Protein AF-0000000081273542 (afdb_homodimer)

pLDDT: mean 88.55, std 13.56, range [50.53, 98.88]

Nearest PDB structures (foldseek):
  2rcd-assembly2_C  TM=7.087E-01  e=3.280E-06  Pectobacterium atrosepticum SCRI1043
  3fka-assembly1_D  TM=6.733E-01  e=1.350E-06  Ruegeria pomeroyi DSS-3
  6d63-assembly3_E  TM=7.459E-01  e=5.266E-06  Pseudomonas sp. ADP
  6bjt-assembly1_A  TM=7.134E-01  e=1.357E-05  Pseudomonas sp. EGD-AKN5
  4q53-assembly1_A  TM=6.029E-01  e=7.113E-05  Bacteroides uniformis ATCC 8492

Foldseek 3Di:
DDDDFDADPVCVVVLVVVVVVVCLVPQLQVDCQLVNLVLAADPQEWEQEQVRDIGGSVRVSVVSVVCHHDRDPWDKDKASWHWDDPDVQKIKIWIWIDTPPWIKIKIWIWGQDPSGIHTYYIYIHTDDD/DDDDFDADPVCVVVLVVVVVVVCVVPQLAVDCQLVNLVLAADPQEWEQEQVRDIGGSVRVSVVSVVCHHDRDPWDKDKASWHWDDPDVQKIKIWIWIDTPPWIKIKIWIWGQDPSGIHTYYIYIHTDDD

Sequence (258 aa):
MEPHLDTDPALLDVLEELRRLEPIFHRPEHGTRREDFERMTEDDFWEVGASGQRYSRSYVLGVLDARHGHIGDAFWQTSDLRCQAIAPDNYLLTYTLVQSTRTTRRATIWRRTTEGWKIVYHQGTVVAVMEPHLDTDPALLDVLEELRRLEPIFHRPEHGTRREDFERMTEDDFWEVGASGQRYSRSYVLGVLDARHGHIGDAFWQTSDLRCQAIAPDNYLLTYTLVQSTRTTRRATIWRRTTEGWKIVYHQGTVVAV

Organism: Ralstonia solanacearum (NCBI:txid305)

Secondary structure (DSSP, 8-state):
-----PPPGGGHHHHHHHHHHGGGGT-GGGT--HHHHHHHB-TT-EEE-TTS-EEEHHHHHHHHHHHTT------EEEEEEEEEEEETTEEEEEEEEEETTEEEEEEEEEEEETTEEEEEEEEEEE---/-----PPPGGGHHHHHHHHHHGGGGT-GGGT--HHHHHHHB-TT-EEE-TTS-EEEHHHHHHHHHHHTT------EEEEEEEEEEEETTEEEEEEEEEETTEEEEEEEEEEEETTEEEEEEEEEEE---

Radius of g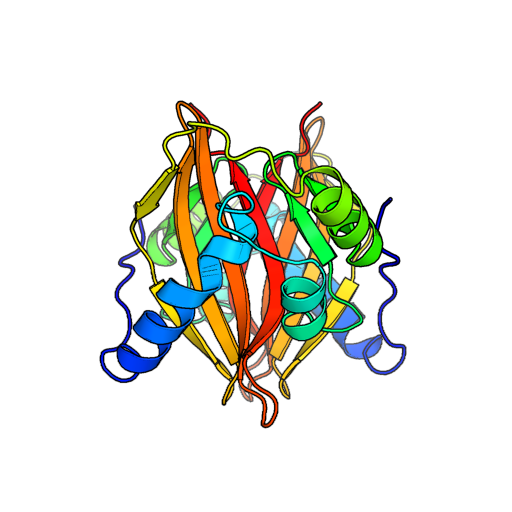yration: 17.96 Å; Cα contacts (8 Å, |Δi|>4): 526; chains: 2; bounding box: 40×47×40 Å

Solvent-accessible surface area (backbone atoms only — not comparable to full-atom values): 13705 Å² total; per-residue (Å²): 95,68,58,86,71,72,50,53,75,91,41,48,67,57,38,55,55,46,62,70,57,53,43,61,79,74,37,50,50,78,54,48,41,47,67,53,51,59,65,30,35,43,92,85,22,39,32,31,41,48,52,31,48,56,35,13,48,69,40,54,45,54,47,39,58,67,48,68,78,57,59,68,86,68,57,70,48,77,44,74,66,27,44,42,80,76,45,97,56,27,33,40,39,34,30,37,39,35,46,76,92,42,45,30,38,36,40,34,36,38,32,62,49,97,92,41,60,27,32,55,39,39,39,25,10,39,43,66,129,96,68,57,84,69,75,50,54,77,91,42,48,68,57,38,54,55,47,62,70,56,54,42,58,79,77,39,45,51,76,58,44,41,47,66,53,50,57,65,29,35,43,93,85,22,39,33,32,42,47,52,32,48,56,36,13,48,68,41,53,47,53,48,39,60,67,46,67,74,56,63,67,87,68,57,70,48,76,45,75,64,27,44,42,79,76,46,94,56,26,32,40,39,34,28,37,39,35,46,76,91,42,43,29,38,38,40,34,35,40,33,62,50,96,91,41,60,28,32,56,37,39,40,27,11,39,43,66,128

InterPro domains:
  IPR027843 Domain of unknown function DUF4440 [PF14534] (33-119)
  IPR032710 NTF2-like domain superfamily [SSF54427] (13-126)

Structure (mmCIF, N/CA/C/O backbone):
data_AF-0000000081273542-model_v1
#
loop_
_entity.id
_entity.type
_entity.pdbx_description
1 polymer 'DUF4440 domain-containing protein'
#
loop_
_atom_site.group_PDB
_atom_site.id
_atom_site.type_symbol
_atom_site.label_atom_id
_atom_site.label_alt_id
_atom_site.label_comp_id
_atom_site.label_asym_id
_atom_site.label_entity_id
_atom_site.label_seq_id
_atom_site.pdbx_PDB_ins_code
_atom_site.Cartn_x
_atom_site.Cartn_y
_atom_site.Cartn_z
_atom_site.occupancy
_atom_site.B_iso_or_equiv
_atom_site.auth_seq_id
_atom_site.auth_comp_id
_atom_site.auth_asym_id
_atom_site.auth_atom_id
_atom_site.pdbx_PDB_model_num
ATOM 1 N N . MET A 1 1 ? 11.328 3.436 16.281 1 75.38 1 MET A N 1
ATOM 2 C CA . MET A 1 1 ? 10.898 2.146 16.812 1 75.38 1 MET A CA 1
ATOM 3 C C . MET A 1 1 ? 10 1.42 15.812 1 75.38 1 MET A C 1
ATOM 5 O O . MET A 1 1 ? 9.164 2.043 15.156 1 75.38 1 MET A O 1
ATOM 9 N N . GLU A 1 2 ? 10.125 0.129 15.617 1 87.31 2 GLU A N 1
ATOM 10 C CA . GLU A 1 2 ? 9.406 -0.739 14.695 1 87.31 2 GLU A CA 1
ATOM 11 C C . GLU A 1 2 ? 8.023 -1.094 15.227 1 87.31 2 GLU A C 1
ATOM 13 O O . GLU A 1 2 ? 7.828 -1.198 16.438 1 87.31 2 GLU A O 1
ATOM 18 N N . PRO A 1 3 ? 7.027 -1.169 14.406 1 90.25 3 PRO A N 1
ATOM 19 C CA . PRO A 1 3 ? 5.684 -1.585 14.82 1 90.25 3 PRO A CA 1
ATOM 20 C C . PRO A 1 3 ? 5.629 -3.051 15.242 1 90.25 3 PRO A C 1
ATOM 22 O O . PRO A 1 3 ? 6.453 -3.855 14.805 1 90.25 3 PRO A O 1
ATOM 25 N N . HIS A 1 4 ? 4.754 -3.314 16.172 1 84.25 4 HIS A N 1
ATOM 26 C CA . HIS A 1 4 ? 4.406 -4.707 16.438 1 84.25 4 HIS A CA 1
ATOM 27 C C . HIS A 1 4 ? 3.426 -5.238 15.398 1 84.25 4 HIS A C 1
ATOM 29 O O . HIS A 1 4 ? 2.283 -4.781 15.32 1 84.25 4 HIS A O 1
ATOM 35 N N . LEU A 1 5 ? 3.875 -6.18 14.656 1 87.5 5 LEU A N 1
ATOM 36 C CA . LEU A 1 5 ? 3.098 -6.574 13.484 1 87.5 5 LEU A CA 1
ATOM 37 C C . LEU A 1 5 ? 2.52 -7.977 13.664 1 87.5 5 LEU A C 1
ATOM 39 O O . LEU A 1 5 ? 2.844 -8.891 12.906 1 87.5 5 LEU A O 1
ATOM 43 N N . ASP A 1 6 ? 1.632 -8.023 14.625 1 92.62 6 ASP A N 1
ATOM 44 C CA . ASP A 1 6 ? 0.928 -9.289 14.82 1 92.62 6 ASP A CA 1
ATOM 45 C C . ASP A 1 6 ? -0.405 -9.297 14.078 1 92.62 6 ASP A C 1
ATOM 47 O O . ASP A 1 6 ? -1.111 -8.281 14.047 1 92.62 6 ASP A O 1
ATOM 51 N N . THR A 1 7 ? -0.653 -10.461 13.508 1 97.31 7 THR A N 1
ATOM 52 C CA . THR A 1 7 ? -1.959 -10.648 12.891 1 97.31 7 THR A CA 1
ATOM 53 C C . THR A 1 7 ? -3.014 -10.984 13.938 1 97.31 7 THR A C 1
ATOM 55 O O . THR A 1 7 ? -2.779 -11.812 14.82 1 97.31 7 THR A O 1
ATOM 58 N N . ASP A 1 8 ? -4.156 -10.305 13.883 1 96.88 8 ASP A N 1
ATOM 59 C CA . ASP A 1 8 ? -5.297 -10.688 14.711 1 96.88 8 ASP A CA 1
ATOM 60 C C . ASP A 1 8 ? -5.566 -12.188 14.609 1 96.88 8 ASP A C 1
ATOM 62 O O . ASP A 1 8 ? -5.66 -12.734 13.508 1 96.88 8 ASP A O 1
ATOM 66 N N . PRO A 1 9 ? -5.68 -12.844 15.688 1 97.5 9 PRO A N 1
ATOM 67 C CA . PRO A 1 9 ? -5.93 -14.289 15.656 1 97.5 9 PRO A CA 1
ATOM 68 C C . PRO A 1 9 ? -7.125 -14.664 14.781 1 97.5 9 PRO A C 1
ATOM 70 O O . PRO A 1 9 ? -7.133 -15.727 14.156 1 97.5 9 PRO A O 1
ATOM 73 N N . ALA A 1 10 ? -8.102 -13.812 14.711 1 97.88 10 ALA A N 1
ATOM 74 C CA . ALA A 1 10 ? -9.305 -14.086 13.945 1 97.88 10 ALA A CA 1
ATOM 75 C C . ALA A 1 10 ? -9.008 -14.133 12.445 1 97.88 10 ALA A C 1
ATOM 77 O O . ALA A 1 10 ? -9.82 -14.602 11.656 1 97.88 10 ALA A O 1
ATOM 78 N N . LEU A 1 11 ? -7.809 -13.625 12.062 1 98.38 11 LEU A N 1
ATOM 79 C CA . LEU A 1 11 ? -7.477 -13.523 10.641 1 98.38 11 LEU A CA 1
ATOM 80 C C . LEU A 1 11 ? -6.398 -14.531 10.266 1 98.38 11 LEU A C 1
ATOM 82 O O . LEU A 1 11 ? -5.871 -14.492 9.148 1 98.38 11 LEU A O 1
ATOM 86 N N . LEU A 1 12 ? -6.031 -15.469 11.164 1 98.06 12 LEU A N 1
ATOM 87 C CA . LEU A 1 12 ? -4.922 -16.375 10.906 1 98.06 12 LEU A CA 1
ATOM 88 C C . LEU A 1 12 ? -5.238 -17.297 9.734 1 98.06 12 LEU A C 1
ATOM 90 O O . LEU A 1 12 ? -4.344 -17.656 8.961 1 98.06 12 LEU A O 1
ATOM 94 N N . ASP A 1 13 ? -6.531 -17.656 9.578 1 98.06 13 ASP A N 1
ATOM 95 C CA . ASP A 1 13 ? -6.914 -18.469 8.43 1 98.06 13 ASP A CA 1
ATOM 96 C C . ASP A 1 13 ? -6.75 -17.703 7.121 1 98.06 13 ASP A C 1
ATOM 98 O O . ASP A 1 13 ? -6.285 -18.25 6.121 1 98.06 13 ASP A O 1
ATOM 102 N N . VAL A 1 14 ? -7.164 -16.422 7.117 1 98.44 14 VAL A N 1
ATOM 103 C CA . VAL A 1 14 ? -7 -15.57 5.949 1 98.44 14 VAL A CA 1
ATOM 104 C C . VAL A 1 14 ? -5.516 -15.398 5.633 1 98.44 14 VAL A C 1
ATOM 106 O O . VAL A 1 14 ? -5.105 -15.5 4.473 1 98.44 14 VAL A O 1
ATOM 109 N N . LEU A 1 15 ? -4.727 -15.188 6.652 1 98.31 15 LEU A N 1
ATOM 110 C CA . LEU A 1 15 ? -3.285 -15.047 6.48 1 98.31 15 LEU A CA 1
ATOM 111 C C . LEU A 1 15 ? -2.691 -16.266 5.797 1 98.31 15 LEU A C 1
ATOM 113 O O . LEU A 1 15 ? -1.87 -16.141 4.887 1 98.31 15 LEU A O 1
ATOM 117 N N . GLU A 1 16 ? -3.055 -17.406 6.246 1 97 16 GLU A N 1
ATOM 118 C CA . GLU A 1 16 ? -2.533 -18.641 5.668 1 97 16 GLU A CA 1
ATOM 119 C C . GLU A 1 16 ? -2.932 -18.781 4.199 1 97 16 GLU A C 1
ATOM 121 O O . GLU A 1 16 ? -2.125 -19.203 3.369 1 97 16 GLU A O 1
ATOM 126 N N . GLU A 1 17 ? -4.172 -18.422 3.871 1 96.56 17 GLU A N 1
ATOM 127 C CA . GLU A 1 17 ? -4.609 -18.438 2.479 1 96.56 17 GLU A CA 1
ATOM 128 C C . GLU A 1 17 ? -3.783 -17.484 1.628 1 96.56 17 GLU A C 1
ATOM 130 O O . GLU A 1 17 ? -3.297 -17.859 0.558 1 96.56 17 GLU A O 1
ATOM 135 N N . LEU A 1 18 ? -3.576 -16.312 2.133 1 96.81 18 LEU A N 1
ATOM 136 C CA . LEU A 1 18 ? -2.879 -15.289 1.363 1 96.81 18 LEU A CA 1
ATOM 137 C C . LEU A 1 18 ? -1.394 -15.609 1.251 1 96.81 18 LEU A C 1
ATOM 139 O O . LEU A 1 18 ? -0.764 -15.305 0.235 1 96.81 18 LEU A O 1
ATOM 143 N N . ARG A 1 19 ? -0.846 -16.188 2.305 1 94.5 19 ARG A N 1
ATOM 144 C CA . ARG A 1 19 ? 0.543 -16.625 2.2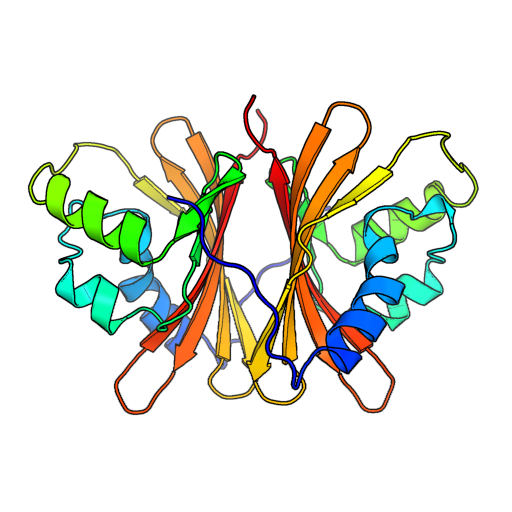58 1 94.5 19 ARG A CA 1
ATOM 145 C C . ARG A 1 19 ? 0.774 -17.578 1.088 1 94.5 19 ARG A C 1
ATOM 147 O O . ARG A 1 19 ? 1.822 -17.531 0.44 1 94.5 19 ARG A O 1
ATOM 154 N N . ARG A 1 20 ? -0.167 -18.391 0.793 1 90.81 20 ARG A N 1
ATOM 155 C CA . ARG A 1 20 ? -0.06 -19.375 -0.282 1 90.81 20 ARG A CA 1
ATOM 156 C C . ARG A 1 20 ? -0.229 -18.719 -1.646 1 90.81 20 ARG A C 1
ATOM 158 O O . ARG A 1 20 ? 0.349 -19.172 -2.637 1 90.81 20 ARG A O 1
ATOM 165 N N . LEU A 1 21 ? -0.929 -17.641 -1.742 1 91 21 LEU A N 1
ATOM 166 C CA . LEU A 1 21 ? -1.245 -16.984 -3.008 1 91 21 LEU A CA 1
ATOM 167 C C . LEU A 1 21 ? -0.204 -15.93 -3.35 1 91 21 LEU A C 1
ATOM 169 O O . LEU A 1 21 ? 0.042 -15.648 -4.523 1 91 21 LEU A O 1
ATOM 173 N N . GLU A 1 22 ? 0.517 -15.367 -2.418 1 90.25 22 GLU A N 1
ATOM 174 C CA . GLU A 1 22 ? 1.363 -14.188 -2.525 1 90.25 22 GLU A CA 1
ATOM 175 C C . GLU A 1 22 ? 2.59 -14.461 -3.391 1 90.25 22 GLU A C 1
ATOM 177 O O . GLU A 1 22 ? 3.135 -13.547 -4.012 1 90.25 22 GLU A O 1
ATOM 182 N N . PRO A 1 23 ? 3.039 -15.695 -3.551 1 83.88 23 PRO A N 1
ATOM 183 C CA . PRO A 1 23 ? 4.211 -15.969 -4.387 1 83.88 23 PRO A CA 1
ATOM 184 C C . PRO A 1 23 ? 4.004 -15.555 -5.844 1 83.88 23 PRO A C 1
ATOM 186 O O . PRO A 1 23 ? 4.969 -15.492 -6.613 1 83.88 23 PRO A O 1
ATOM 189 N N . ILE A 1 24 ? 2.805 -15.203 -6.199 1 79.44 24 ILE A N 1
ATOM 190 C CA . ILE A 1 24 ? 2.521 -14.711 -7.543 1 79.44 24 ILE A CA 1
ATOM 191 C C . ILE A 1 24 ? 3.41 -13.508 -7.852 1 79.44 24 ILE A C 1
ATOM 193 O O . ILE A 1 24 ? 3.744 -13.258 -9.016 1 79.44 24 ILE A O 1
ATOM 197 N N . PHE A 1 25 ? 3.916 -12.828 -6.863 1 76.81 25 PHE A N 1
ATOM 198 C CA . PHE A 1 25 ? 4.727 -11.633 -7.059 1 76.81 25 PHE A CA 1
ATOM 199 C C . PHE A 1 25 ? 6.211 -11.969 -6.992 1 76.81 25 PHE A C 1
ATOM 201 O O . PHE A 1 25 ? 7.055 -11.188 -7.441 1 76.81 25 PHE A O 1
ATOM 208 N N . HIS A 1 26 ? 6.598 -13.125 -6.422 1 70.38 26 HIS A N 1
ATOM 209 C CA . HIS A 1 26 ? 8.039 -13.258 -6.246 1 70.38 26 HIS A CA 1
ATOM 210 C C . HIS A 1 26 ? 8.516 -14.664 -6.617 1 70.38 26 HIS A C 1
ATOM 212 O O . HIS A 1 26 ? 9.711 -14.938 -6.605 1 70.38 26 HIS A O 1
ATOM 218 N N . ARG A 1 27 ? 7.605 -15.461 -6.855 1 67.31 27 ARG A N 1
ATOM 219 C CA . ARG A 1 27 ? 8.055 -16.75 -7.359 1 67.31 27 ARG A CA 1
ATOM 220 C C . ARG A 1 27 ? 7.457 -17.047 -8.734 1 67.31 27 ARG A C 1
ATOM 222 O O . ARG A 1 27 ? 6.754 -18.031 -8.914 1 67.31 27 ARG A O 1
ATOM 229 N N . PRO A 1 28 ? 7.684 -16.062 -9.688 1 56.59 28 PRO A N 1
ATOM 230 C CA . PRO A 1 28 ? 7.07 -16.328 -10.992 1 56.59 28 PRO A CA 1
ATOM 231 C C . PRO A 1 28 ? 7.469 -17.688 -11.562 1 56.59 28 PRO A C 1
ATOM 233 O O . PRO A 1 28 ? 6.723 -18.281 -12.352 1 56.59 28 PRO A O 1
ATOM 236 N N . GLU A 1 29 ? 8.656 -18.047 -11.156 1 53.16 29 GLU A N 1
ATOM 237 C CA . GLU A 1 29 ? 9.172 -19.281 -11.719 1 53.16 29 GLU A CA 1
ATOM 238 C C . GLU A 1 29 ? 8.266 -20.469 -11.391 1 53.16 29 GLU A C 1
ATOM 240 O O . GLU A 1 29 ? 8.281 -21.484 -12.078 1 53.16 29 GLU A O 1
ATOM 245 N N . HIS A 1 30 ? 7.688 -20.25 -10.242 1 52.72 30 HIS A N 1
ATOM 246 C CA . HIS A 1 30 ? 6.941 -21.438 -9.867 1 52.72 30 HIS A CA 1
ATOM 247 C C . HIS A 1 30 ? 5.594 -21.5 -10.578 1 52.72 30 HIS A C 1
ATOM 249 O O . HIS A 1 30 ? 4.715 -22.266 -10.188 1 52.72 30 HIS A O 1
ATOM 255 N N . GLY A 1 31 ? 5.512 -20.625 -11.578 1 53.88 31 GLY A N 1
ATOM 256 C CA . GLY A 1 31 ? 4.32 -21.109 -12.258 1 53.88 31 GLY A CA 1
ATOM 257 C C . GLY A 1 31 ? 3.215 -20.078 -12.336 1 53.88 31 GLY A C 1
ATOM 258 O O . GLY A 1 31 ? 2.059 -20.422 -12.594 1 53.88 31 GLY A O 1
ATOM 259 N N . THR A 1 32 ? 3.645 -18.781 -11.992 1 63.38 32 THR A N 1
ATOM 260 C CA . THR A 1 32 ? 2.441 -17.969 -12.148 1 63.38 32 THR A CA 1
ATOM 261 C C . THR A 1 32 ? 2.094 -17.797 -13.625 1 63.38 32 THR A C 1
ATOM 263 O O . THR A 1 32 ? 2.869 -17.203 -14.383 1 63.38 32 THR A O 1
ATOM 266 N N . ARG A 1 33 ? 1.168 -18.75 -14.109 1 72.12 33 ARG A N 1
ATOM 267 C CA . ARG A 1 33 ? 0.677 -18.609 -15.477 1 72.12 33 ARG A CA 1
ATOM 268 C C . ARG A 1 33 ? -0.06 -17.281 -15.656 1 72.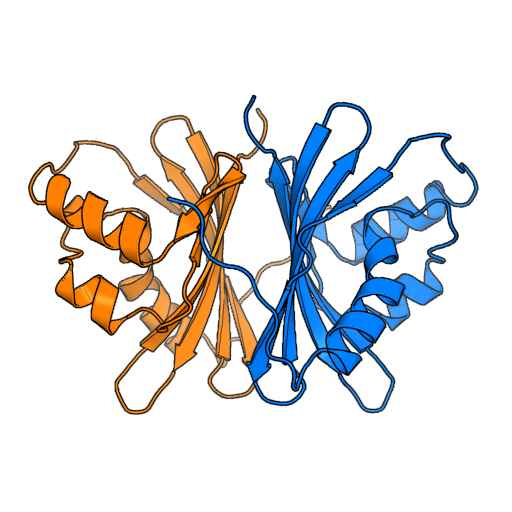12 33 ARG A C 1
ATOM 270 O O . ARG A 1 33 ? -0.56 -16.703 -14.688 1 72.12 33 ARG A O 1
ATOM 277 N N . ARG A 1 34 ? 0.142 -16.844 -16.766 1 82.25 34 ARG A N 1
ATOM 278 C CA . ARG A 1 34 ? -0.601 -15.656 -17.172 1 82.25 34 ARG A CA 1
ATOM 279 C C . ARG A 1 34 ? -2.059 -15.742 -16.719 1 82.25 34 ARG A C 1
ATOM 281 O O . ARG A 1 34 ? -2.621 -14.773 -16.219 1 82.25 34 ARG A O 1
ATOM 288 N N . GLU A 1 35 ? -2.594 -16.875 -16.922 1 83.94 35 GLU A N 1
ATOM 289 C CA . GLU A 1 35 ? -4.008 -17.062 -16.609 1 83.94 35 GLU A CA 1
ATOM 290 C C . GLU A 1 35 ? -4.27 -16.906 -15.109 1 83.94 35 GLU A C 1
ATOM 292 O O . GLU A 1 35 ? -5.316 -16.375 -14.719 1 83.94 35 GLU A O 1
ATOM 297 N N . ASP A 1 36 ? -3.33 -17.328 -14.352 1 83.44 36 ASP A N 1
ATOM 298 C CA . ASP A 1 36 ? -3.469 -17.188 -12.906 1 83.44 36 ASP A CA 1
ATOM 299 C C . ASP A 1 36 ? -3.428 -15.711 -12.5 1 83.44 36 ASP A C 1
ATOM 301 O O . ASP A 1 36 ? -4.254 -15.258 -11.703 1 83.44 36 ASP A O 1
ATOM 305 N N . PHE A 1 37 ? -2.461 -15.031 -13.086 1 88.31 37 PHE A N 1
ATOM 306 C CA . PHE A 1 37 ? -2.342 -13.609 -12.781 1 88.31 37 PHE A CA 1
ATOM 307 C C . PHE A 1 37 ? -3.582 -12.852 -13.234 1 88.31 37 PHE A C 1
ATOM 309 O O . PHE A 1 37 ? -4.098 -12 -12.516 1 88.31 37 PHE A O 1
ATOM 316 N N . GLU A 1 38 ? -4.027 -13.195 -14.422 1 89.69 38 GLU A N 1
ATOM 317 C CA . GLU A 1 38 ? -5.227 -12.555 -14.953 1 89.69 38 GLU A CA 1
ATOM 318 C C . GLU A 1 38 ? -6.434 -12.812 -14.055 1 89.69 38 GLU A C 1
ATOM 320 O O . GLU A 1 38 ? -7.219 -11.906 -13.781 1 89.69 38 GLU A O 1
ATOM 325 N N . ARG A 1 39 ? -6.547 -13.953 -13.609 1 91.06 39 ARG A N 1
ATOM 326 C CA . ARG A 1 39 ? -7.684 -14.344 -12.773 1 91.06 39 ARG A CA 1
ATOM 327 C C . ARG A 1 39 ? -7.594 -13.703 -11.391 1 91.06 39 ARG A C 1
ATOM 329 O O . ARG A 1 39 ? -8.609 -13.344 -10.805 1 91.06 39 ARG A O 1
ATOM 336 N N . MET A 1 40 ? -6.383 -13.461 -10.945 1 93.19 40 MET A N 1
ATOM 337 C CA . MET A 1 40 ? -6.188 -13.07 -9.547 1 93.19 40 MET A CA 1
ATOM 338 C C . MET A 1 40 ? -6.074 -11.555 -9.422 1 93.19 40 MET A C 1
ATOM 340 O O . MET A 1 40 ? -5.977 -11.023 -8.312 1 93.19 40 MET A O 1
ATOM 344 N N . THR A 1 41 ? -6.059 -10.859 -10.562 1 95.25 41 THR A N 1
ATOM 345 C CA . THR A 1 41 ? -5.91 -9.414 -10.453 1 95.25 41 THR A CA 1
ATOM 346 C C . THR A 1 41 ? -7.18 -8.711 -10.914 1 95.25 41 THR A C 1
ATOM 348 O O . THR A 1 41 ? -7.844 -9.156 -11.852 1 95.25 41 THR A O 1
ATOM 351 N N . GLU A 1 42 ? -7.543 -7.602 -10.234 1 96.31 42 GLU A N 1
ATOM 352 C CA . GLU A 1 42 ? -8.609 -6.723 -10.711 1 96.31 42 GLU A CA 1
ATOM 353 C C . GLU A 1 42 ? -8.266 -6.133 -12.07 1 96.31 42 GLU A C 1
ATOM 355 O O . GLU A 1 42 ? -7.094 -6.023 -12.438 1 96.31 42 GLU A O 1
ATOM 360 N N . ASP A 1 43 ? -9.289 -5.703 -12.812 1 93.69 43 ASP A N 1
ATOM 361 C CA . ASP A 1 43 ? -9.102 -5.168 -14.156 1 93.69 43 ASP A CA 1
ATOM 362 C C . ASP A 1 43 ? -8.242 -3.904 -14.133 1 93.69 43 ASP A C 1
ATOM 364 O O . ASP A 1 43 ? -7.469 -3.654 -15.055 1 93.69 43 ASP A O 1
ATOM 368 N N . ASP A 1 44 ? -8.383 -3.133 -13.102 1 94.06 44 ASP A N 1
ATOM 369 C CA . ASP A 1 44 ? -7.66 -1.869 -13.039 1 94.06 44 ASP A CA 1
ATOM 370 C C . ASP A 1 44 ? -6.422 -1.991 -12.148 1 94.06 44 ASP A C 1
ATOM 372 O O . ASP A 1 44 ? -5.938 -0.994 -11.609 1 94.06 44 ASP A O 1
ATOM 376 N N . PHE A 1 45 ? -5.973 -3.262 -12.047 1 95.94 45 PHE A N 1
ATOM 377 C CA . PHE A 1 45 ? -4.773 -3.529 -11.266 1 95.94 45 PHE A CA 1
ATOM 378 C C . PHE A 1 45 ? -3.568 -2.807 -11.852 1 95.94 45 PHE A C 1
ATOM 380 O O . PHE A 1 45 ? -3.43 -2.719 -13.078 1 95.94 45 PHE A O 1
ATOM 387 N N . TRP A 1 46 ? -2.684 -2.371 -11.055 1 96.88 46 TRP A N 1
ATOM 388 C CA . TRP A 1 46 ? -1.337 -1.888 -11.344 1 96.88 46 TRP A CA 1
ATOM 389 C C . TRP A 1 46 ? -0.451 -1.963 -10.109 1 96.88 46 TRP A C 1
ATOM 391 O O . TRP A 1 46 ? -0.941 -2.199 -9 1 96.88 46 TRP A O 1
ATOM 401 N N . GLU A 1 47 ? 0.807 -1.823 -10.289 1 97.38 47 GLU A N 1
ATOM 402 C CA . GLU A 1 47 ? 1.686 -1.961 -9.133 1 97.38 47 GLU A CA 1
ATOM 403 C C . GLU A 1 47 ? 2.893 -1.033 -9.242 1 97.38 47 GLU A C 1
ATOM 405 O O . GLU A 1 47 ? 3.195 -0.524 -10.328 1 97.38 47 GLU A O 1
ATOM 410 N N . VAL A 1 48 ? 3.408 -0.769 -8.094 1 97.69 48 VAL A N 1
ATOM 411 C CA . VAL A 1 48 ? 4.711 -0.119 -7.996 1 97.69 48 VAL A CA 1
ATOM 412 C C . VAL A 1 48 ? 5.77 -1.141 -7.586 1 97.69 48 VAL A C 1
ATOM 414 O O . VAL A 1 48 ? 5.738 -1.661 -6.469 1 97.69 48 VAL A O 1
ATOM 417 N N . GLY A 1 49 ? 6.688 -1.423 -8.5 1 95.62 49 GLY A N 1
ATOM 418 C CA . GLY A 1 49 ? 7.793 -2.295 -8.141 1 95.62 49 GLY A CA 1
ATOM 419 C C . GLY A 1 49 ? 8.766 -1.661 -7.16 1 95.62 49 GLY A C 1
ATOM 420 O O . GLY A 1 49 ? 8.695 -0.457 -6.902 1 95.62 49 GLY A O 1
ATOM 421 N N . ALA A 1 50 ? 9.703 -2.449 -6.672 1 95.19 50 ALA A N 1
ATOM 422 C CA . ALA A 1 50 ? 10.68 -1.965 -5.695 1 95.19 50 ALA A CA 1
ATOM 423 C C . ALA A 1 50 ? 11.578 -0.895 -6.305 1 95.19 50 ALA A C 1
ATOM 425 O O . ALA A 1 50 ? 12.211 -0.119 -5.586 1 95.19 50 ALA A O 1
ATOM 426 N N . SER A 1 51 ? 11.641 -0.799 -7.578 1 94.62 51 SER A N 1
ATOM 427 C CA . SER A 1 51 ? 12.43 0.215 -8.273 1 94.62 51 SER A CA 1
ATOM 428 C C . SER A 1 51 ? 11.711 1.56 -8.289 1 94.62 51 SER A C 1
ATOM 430 O O . SER A 1 51 ? 12.289 2.576 -8.672 1 94.62 51 SER A O 1
ATOM 432 N N . GLY A 1 52 ? 10.445 1.542 -7.922 1 96.75 52 GLY A N 1
ATOM 433 C CA . GLY A 1 52 ? 9.617 2.738 -8.008 1 96.75 52 GLY A CA 1
ATOM 434 C C . GLY A 1 52 ? 8.914 2.881 -9.344 1 96.75 52 GLY A C 1
ATOM 435 O O . GLY A 1 52 ? 8.109 3.795 -9.531 1 96.75 52 GLY A O 1
ATOM 436 N N . GLN A 1 53 ? 9.18 1.982 -10.266 1 96.06 53 GLN A N 1
ATOM 437 C CA . GLN A 1 53 ? 8.492 2.004 -11.547 1 96.06 53 GLN A CA 1
ATOM 438 C C . GLN A 1 53 ? 7.059 1.494 -11.406 1 96.06 53 GLN A C 1
ATOM 440 O O . GLN A 1 53 ? 6.793 0.581 -10.625 1 96.06 53 GLN A O 1
ATOM 445 N N . ARG A 1 54 ? 6.211 2.113 -12.18 1 97.06 54 ARG A N 1
ATOM 446 C CA . ARG A 1 54 ? 4.82 1.673 -12.234 1 97.06 54 ARG A CA 1
ATOM 447 C C . ARG A 1 54 ? 4.609 0.671 -13.367 1 97.06 54 ARG A C 1
ATOM 449 O O . ARG A 1 54 ? 5.094 0.873 -14.477 1 97.06 54 ARG A O 1
ATOM 456 N N . TYR A 1 55 ? 3.887 -0.371 -13.039 1 95.75 55 TYR A N 1
ATOM 457 C CA . TYR A 1 55 ? 3.582 -1.396 -14.031 1 95.75 55 TYR A CA 1
ATOM 458 C C . TYR A 1 55 ? 2.078 -1.611 -14.148 1 95.75 55 TYR A C 1
ATOM 460 O O . TYR A 1 55 ? 1.396 -1.845 -13.148 1 95.75 55 TYR A O 1
ATOM 468 N N . SER A 1 56 ? 1.666 -1.577 -15.375 1 95.75 56 SER A N 1
ATOM 469 C CA . SER A 1 56 ? 0.262 -1.881 -15.633 1 95.75 56 SER A CA 1
ATOM 470 C C . SER A 1 56 ? 0.003 -3.383 -15.586 1 95.75 56 SER A C 1
ATOM 472 O O . SER A 1 56 ? 0.932 -4.184 -15.711 1 95.75 56 SER A O 1
ATOM 474 N N . ARG A 1 57 ? -1.244 -3.668 -15.406 1 93.31 57 ARG A N 1
ATOM 475 C CA . ARG A 1 57 ? -1.647 -5.07 -15.453 1 93.31 57 ARG A CA 1
ATOM 476 C C . ARG A 1 57 ? -1.211 -5.715 -16.766 1 93.31 57 ARG A C 1
ATOM 478 O O . ARG A 1 57 ? -0.644 -6.812 -16.766 1 93.31 57 ARG A O 1
ATOM 485 N N . SER A 1 58 ? -1.46 -5.023 -17.891 1 91.19 58 SER A N 1
ATOM 486 C CA . SER A 1 58 ? -1.123 -5.555 -19.203 1 91.19 58 SER A CA 1
ATOM 487 C C . SER A 1 58 ? 0.381 -5.766 -19.344 1 91.19 58 SER A C 1
ATOM 489 O O . SER A 1 58 ? 0.821 -6.742 -19.953 1 91.19 58 SER A O 1
ATOM 491 N N . TYR A 1 59 ? 1.167 -4.895 -18.828 1 90.44 59 TYR A N 1
ATOM 492 C CA . TYR A 1 59 ? 2.617 -5.039 -18.875 1 90.44 59 TYR A CA 1
ATOM 493 C C . TYR A 1 59 ? 3.07 -6.273 -18.109 1 90.44 59 TYR A C 1
ATOM 495 O O . TYR A 1 59 ? 3.857 -7.074 -18.625 1 90.44 59 TYR A O 1
ATOM 503 N N . VAL A 1 60 ? 2.58 -6.414 -16.859 1 88.56 60 VAL A N 1
ATOM 504 C CA . VAL A 1 60 ? 2.967 -7.547 -16.031 1 88.56 60 VAL A CA 1
ATOM 505 C C . VAL A 1 60 ? 2.594 -8.852 -16.719 1 88.56 60 VAL A C 1
ATOM 507 O O . VAL A 1 60 ? 3.402 -9.781 -16.797 1 88.56 60 VAL A O 1
ATOM 510 N N . LEU A 1 61 ? 1.436 -8.867 -17.312 1 85.44 61 LEU A N 1
ATOM 511 C CA . LEU A 1 61 ? 0.969 -10.062 -18.016 1 85.44 61 LEU A CA 1
ATOM 512 C C . LEU A 1 61 ? 1.863 -10.375 -19.203 1 85.44 61 LEU A C 1
ATOM 514 O O . LEU A 1 61 ? 2.152 -11.539 -19.484 1 85.44 61 LEU A O 1
ATOM 518 N N . GLY A 1 62 ? 2.307 -9.406 -19.828 1 82.38 62 GLY A N 1
ATOM 519 C CA . GLY A 1 62 ? 3.189 -9.586 -20.969 1 82.38 62 GLY A CA 1
ATOM 520 C C . GLY A 1 62 ? 4.547 -10.148 -20.594 1 82.38 62 GLY A C 1
ATOM 521 O O . GLY A 1 62 ? 5.109 -10.969 -21.328 1 82.38 62 GLY A O 1
ATOM 522 N N . VAL A 1 63 ? 5.031 -9.781 -19.453 1 78.69 63 VAL A N 1
ATOM 523 C CA . VAL A 1 63 ? 6.344 -10.227 -19 1 78.69 63 VAL A CA 1
ATOM 524 C C . VAL A 1 63 ? 6.258 -11.672 -18.516 1 78.69 63 VAL A C 1
ATOM 526 O O . VAL A 1 63 ? 7.184 -12.461 -18.719 1 78.69 63 VAL A O 1
ATOM 529 N N . LEU A 1 64 ? 5.195 -11.938 -17.797 1 75.75 64 LEU A N 1
ATOM 530 C CA . LEU A 1 64 ? 5.012 -13.312 -17.328 1 75.75 64 LEU A CA 1
ATOM 531 C C . LEU A 1 64 ? 4.969 -14.281 -18.5 1 75.75 64 LEU A C 1
ATOM 533 O O . LEU A 1 64 ? 5.469 -15.406 -18.406 1 75.75 64 LEU A O 1
ATOM 537 N N . ASP A 1 65 ? 4.43 -13.836 -19.453 1 68.56 65 ASP A N 1
ATOM 538 C CA . ASP A 1 65 ? 4.367 -14.648 -20.656 1 68.56 65 ASP A CA 1
ATOM 539 C C . ASP A 1 65 ? 5.762 -14.93 -21.203 1 68.56 65 ASP A C 1
ATOM 541 O O . ASP A 1 65 ? 6.047 -16.047 -21.672 1 68.56 65 ASP A O 1
ATOM 545 N N . ALA A 1 66 ? 6.527 -13.906 -21.016 1 68.5 66 ALA A N 1
ATOM 546 C CA . ALA A 1 66 ? 7.867 -14.008 -21.594 1 68.5 66 ALA A CA 1
ATOM 547 C C . ALA A 1 66 ? 8.773 -14.859 -20.703 1 68.5 66 ALA A C 1
ATOM 549 O O . ALA A 1 66 ? 9.695 -15.516 -21.203 1 68.5 66 ALA A O 1
ATOM 550 N N . ARG A 1 67 ? 8.609 -14.82 -19.438 1 60.22 67 ARG A N 1
ATOM 551 C CA . ARG A 1 67 ? 9.484 -15.508 -18.5 1 60.22 67 ARG A CA 1
ATOM 552 C C . ARG A 1 67 ? 8.984 -16.922 -18.234 1 60.22 67 ARG A C 1
ATOM 554 O O . ARG A 1 67 ? 9.602 -17.672 -17.469 1 60.22 67 ARG A O 1
ATOM 561 N N . HIS A 1 68 ? 7.875 -17.281 -18.797 1 55.31 68 HIS A N 1
ATOM 562 C CA . HIS A 1 68 ? 7.391 -18.641 -18.594 1 55.31 68 HIS A CA 1
ATOM 563 C C . HIS A 1 68 ? 8.492 -19.672 -18.859 1 55.31 68 HIS A C 1
ATOM 565 O O . HIS A 1 68 ? 9.07 -19.688 -19.953 1 55.31 68 HIS A O 1
ATOM 571 N N . GLY A 1 69 ? 9.125 -20.109 -17.812 1 51.66 69 GLY A N 1
ATOM 572 C CA . GLY A 1 69 ? 10.031 -21.234 -17.922 1 51.66 69 GLY A CA 1
ATOM 573 C C . GLY A 1 69 ? 11.352 -21.031 -17.188 1 51.66 69 GLY A C 1
ATOM 574 O O . GLY A 1 69 ? 12.164 -21.938 -17.094 1 51.66 69 GLY A O 1
ATOM 575 N N . HIS A 1 70 ? 11.648 -19.766 -16.969 1 51.81 70 HIS A N 1
ATOM 576 C CA . HIS A 1 70 ? 12.984 -19.719 -16.375 1 51.81 70 HIS A CA 1
ATOM 577 C C . HIS A 1 70 ? 12.914 -19.703 -14.859 1 51.81 70 HIS A C 1
ATOM 579 O O . HIS A 1 70 ? 12.281 -18.812 -14.273 1 51.81 70 HIS A O 1
ATOM 585 N N . ILE A 1 71 ? 12.898 -20.922 -14.328 1 50.53 71 ILE A N 1
ATOM 586 C CA . ILE A 1 71 ? 13.031 -21.047 -12.875 1 50.53 71 ILE A CA 1
ATOM 587 C C . ILE A 1 71 ? 14.398 -20.531 -12.43 1 50.53 71 ILE A C 1
ATOM 589 O O . ILE A 1 71 ? 15.438 -21.062 -12.82 1 50.53 71 ILE A O 1
ATOM 593 N N . GLY A 1 72 ? 14.438 -19.281 -12.305 1 53 72 GLY A N 1
ATOM 594 C CA . GLY A 1 72 ? 15.75 -18.938 -11.781 1 53 72 GLY A CA 1
ATOM 595 C C . GLY A 1 72 ? 15.969 -19.406 -10.359 1 53 72 GLY A C 1
ATOM 596 O O . GLY A 1 72 ? 15.016 -19.797 -9.672 1 53 72 GLY A O 1
ATOM 597 N N . ASP A 1 73 ? 17.172 -19.906 -10.086 1 55.09 73 ASP A N 1
ATOM 598 C CA . ASP A 1 73 ? 17.75 -20.438 -8.852 1 55.09 73 ASP A CA 1
ATOM 599 C C . ASP A 1 73 ? 17.734 -19.391 -7.746 1 55.09 73 ASP A C 1
ATOM 601 O O . ASP A 1 73 ? 18.391 -19.562 -6.719 1 55.09 73 ASP A O 1
ATOM 605 N N . ALA A 1 74 ? 16.906 -18.391 -8.008 1 59.72 74 ALA A N 1
ATOM 606 C CA . ALA A 1 74 ? 17.188 -17.359 -7.02 1 59.72 74 ALA A CA 1
ATOM 607 C C . ALA A 1 74 ? 16.5 -17.672 -5.695 1 59.72 74 ALA A C 1
ATOM 609 O O . ALA A 1 74 ? 15.359 -18.125 -5.672 1 59.72 74 ALA A O 1
ATOM 610 N N . PHE A 1 75 ? 17.297 -17.641 -4.66 1 65.62 75 PHE A N 1
ATOM 611 C CA . PHE A 1 75 ? 16.828 -17.75 -3.281 1 65.62 75 PHE A CA 1
ATOM 612 C C . PHE A 1 75 ? 15.859 -16.641 -2.938 1 65.62 75 PHE A C 1
ATOM 614 O O . PHE A 1 75 ? 16.078 -15.477 -3.301 1 65.62 75 PHE A O 1
ATOM 621 N N . TRP A 1 76 ? 14.609 -16.969 -2.639 1 79.56 76 TRP A N 1
ATOM 622 C CA . TRP A 1 76 ? 13.719 -15.961 -2.074 1 79.56 76 TRP A CA 1
ATOM 623 C C . TRP A 1 76 ? 13.148 -16.422 -0.739 1 79.56 76 TRP A C 1
ATOM 625 O O . TRP A 1 76 ? 12.875 -17.609 -0.552 1 79.56 76 TRP A O 1
ATOM 635 N N . GLN A 1 77 ? 13.117 -15.516 0.249 1 88.5 77 GLN A N 1
ATOM 636 C CA . GLN A 1 77 ? 12.555 -15.766 1.573 1 88.5 77 GLN A CA 1
ATOM 637 C C . GLN A 1 77 ? 11.609 -14.648 1.994 1 88.5 77 GLN A C 1
ATOM 639 O O . GLN A 1 77 ? 11.93 -13.461 1.844 1 88.5 77 GLN A O 1
ATOM 644 N N . THR A 1 78 ? 10.43 -15.062 2.42 1 92.62 78 THR A N 1
ATOM 645 C CA . THR A 1 78 ? 9.5 -14.094 2.986 1 92.62 78 THR A CA 1
ATOM 646 C C . THR A 1 78 ? 9.477 -14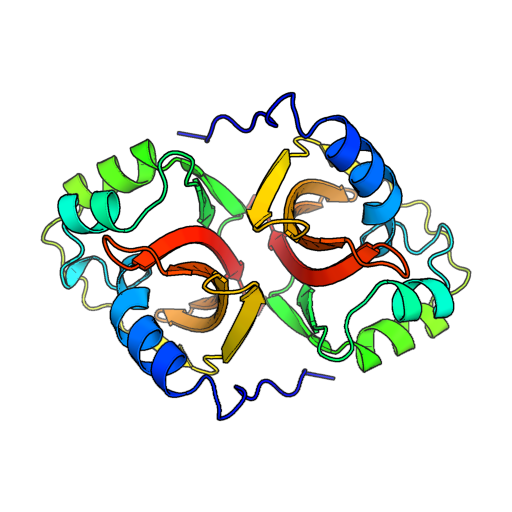.195 4.508 1 92.62 78 THR A C 1
ATOM 648 O O . THR A 1 78 ? 9.648 -15.273 5.07 1 92.62 78 THR A O 1
ATOM 651 N N . SER A 1 79 ? 9.344 -13.062 5.188 1 94.25 79 SER A N 1
ATOM 652 C CA . SER A 1 79 ? 9.188 -13.023 6.637 1 94.25 79 SER A CA 1
ATOM 653 C C . SER A 1 79 ? 8.273 -11.875 7.062 1 94.25 79 SER A C 1
ATOM 655 O O . SER A 1 79 ? 7.871 -11.055 6.238 1 94.25 79 SER A O 1
ATOM 657 N N . ASP A 1 80 ? 7.777 -11.914 8.305 1 95.31 80 ASP A N 1
ATOM 658 C CA . ASP A 1 80 ? 7.027 -10.836 8.938 1 95.31 80 ASP A CA 1
ATOM 659 C C . ASP A 1 80 ? 5.695 -10.602 8.227 1 95.31 80 ASP A C 1
ATOM 661 O O . ASP A 1 80 ? 5.266 -9.461 8.055 1 95.31 80 ASP A O 1
ATOM 665 N N . LEU A 1 81 ? 5.137 -11.688 7.762 1 96.38 81 LEU A N 1
ATOM 666 C CA . LEU A 1 81 ? 3.838 -11.547 7.109 1 96.38 81 LEU A CA 1
ATOM 667 C C . LEU A 1 81 ? 2.777 -11.078 8.102 1 96.38 81 LEU A C 1
ATOM 669 O O . LEU A 1 81 ? 2.678 -11.609 9.211 1 96.38 81 LEU A O 1
ATOM 673 N N . ARG A 1 82 ? 2.059 -10.078 7.711 1 97.88 82 ARG A N 1
ATOM 674 C CA . ARG A 1 82 ? 0.941 -9.57 8.5 1 97.88 82 ARG A CA 1
ATOM 675 C C . ARG A 1 82 ? -0.287 -9.344 7.629 1 97.88 82 ARG A C 1
ATOM 677 O O . ARG A 1 82 ? -0.186 -8.758 6.547 1 97.88 82 ARG A O 1
ATOM 684 N N . CYS A 1 83 ? -1.356 -9.859 8.109 1 98.56 83 CYS A N 1
ATOM 685 C CA . CYS A 1 83 ? -2.652 -9.641 7.48 1 98.56 83 CYS A CA 1
ATOM 686 C C . CYS A 1 83 ? -3.523 -8.727 8.328 1 98.56 83 CYS A C 1
ATOM 688 O O . CYS A 1 83 ? -3.707 -8.969 9.523 1 98.56 83 CYS A O 1
ATOM 690 N N . GLN A 1 84 ? -4.023 -7.691 7.738 1 98.5 84 GLN A N 1
ATOM 691 C CA . GLN A 1 84 ? -4.902 -6.727 8.391 1 98.5 84 GLN A CA 1
ATOM 692 C C . GLN A 1 84 ? -6.176 -6.504 7.582 1 98.5 84 GLN A C 1
ATOM 694 O O . GLN A 1 84 ? -6.117 -6.293 6.371 1 98.5 84 GLN A O 1
ATOM 699 N N . ALA A 1 85 ? -7.301 -6.539 8.281 1 98.38 85 ALA A N 1
ATOM 700 C CA . ALA A 1 85 ? -8.547 -6.23 7.59 1 98.38 85 ALA A CA 1
ATOM 701 C C . ALA A 1 85 ? -8.688 -4.734 7.348 1 98.38 85 ALA A C 1
ATOM 703 O O . ALA A 1 85 ? -8.555 -3.932 8.273 1 98.38 85 ALA A O 1
ATOM 704 N N . ILE A 1 86 ? -8.906 -4.371 6.133 1 98.5 86 ILE A N 1
ATOM 705 C CA . ILE A 1 86 ? -9.242 -2.996 5.773 1 98.5 86 ILE A CA 1
ATOM 706 C C . ILE A 1 86 ? -10.75 -2.783 5.887 1 98.5 86 ILE A C 1
ATOM 708 O O . ILE A 1 86 ? -11.203 -1.804 6.484 1 98.5 86 ILE A O 1
ATOM 712 N N . ALA A 1 87 ? -11.492 -3.629 5.332 1 98.31 87 ALA A N 1
ATOM 713 C CA . ALA A 1 87 ? -12.953 -3.717 5.27 1 98.31 87 ALA A CA 1
ATOM 714 C C . ALA A 1 87 ? -13.406 -5.164 5.086 1 98.31 87 ALA A C 1
ATOM 716 O O . ALA A 1 87 ? -12.586 -6.055 4.867 1 98.31 87 ALA A O 1
ATOM 717 N N . PRO A 1 88 ? -14.711 -5.367 5.305 1 97.88 88 PRO A N 1
ATOM 718 C CA . PRO A 1 88 ? -15.148 -6.738 5.035 1 97.88 88 PRO A CA 1
ATOM 719 C C . PRO A 1 88 ? -14.648 -7.262 3.691 1 97.88 88 PRO A C 1
ATOM 721 O O . PRO A 1 88 ? -14.797 -6.59 2.666 1 97.88 88 PRO A O 1
ATOM 724 N N . ASP A 1 89 ? -13.922 -8.367 3.678 1 98.44 89 ASP A N 1
ATOM 725 C CA . ASP A 1 89 ? -13.445 -9.133 2.529 1 98.44 89 ASP A CA 1
ATOM 726 C C . ASP A 1 89 ? -12.305 -8.422 1.821 1 98.44 89 ASP A C 1
ATOM 728 O O . ASP A 1 89 ? -11.953 -8.758 0.687 1 98.44 89 ASP A O 1
ATOM 732 N N . ASN A 1 90 ? -11.805 -7.367 2.389 1 98.88 90 ASN A N 1
ATOM 733 C CA . ASN A 1 90 ? -10.648 -6.645 1.872 1 98.88 90 ASN A CA 1
ATOM 734 C C . ASN A 1 90 ? -9.516 -6.594 2.893 1 98.88 90 ASN A C 1
ATOM 736 O O . ASN A 1 90 ? -9.727 -6.191 4.039 1 98.88 90 ASN A O 1
ATOM 740 N N . TYR A 1 91 ? -8.297 -6.965 2.465 1 98.81 91 TYR A N 1
ATOM 741 C CA . TYR A 1 91 ? -7.211 -7.172 3.412 1 98.81 91 TYR A CA 1
ATOM 742 C C . TYR A 1 91 ? -5.914 -6.562 2.893 1 98.81 91 TYR A C 1
ATOM 744 O O . TYR A 1 91 ? -5.633 -6.617 1.693 1 98.81 91 TYR A O 1
ATOM 752 N N . LEU A 1 92 ? -5.152 -6.027 3.791 1 98.81 92 LEU A N 1
ATOM 753 C CA . LEU A 1 92 ? -3.777 -5.609 3.533 1 98.81 92 LEU A CA 1
ATOM 754 C C . LEU A 1 92 ? -2.789 -6.672 4.004 1 98.81 92 LEU A C 1
ATOM 756 O O . LEU A 1 92 ? -2.76 -7.02 5.184 1 98.81 92 LEU A O 1
ATOM 760 N N . LEU A 1 93 ? -2.051 -7.266 3.098 1 98.62 93 LEU A N 1
ATOM 761 C CA . LEU A 1 93 ? -0.95 -8.172 3.418 1 98.62 93 LEU A CA 1
ATOM 762 C C . LEU A 1 93 ? 0.392 -7.461 3.277 1 98.62 93 LEU A C 1
ATOM 764 O O . LEU A 1 93 ? 0.688 -6.883 2.229 1 98.62 93 LEU A O 1
ATOM 768 N N . THR A 1 94 ? 1.166 -7.453 4.32 1 98.38 94 THR A N 1
ATOM 769 C CA . THR A 1 94 ? 2.512 -6.891 4.273 1 98.38 94 THR A CA 1
ATOM 770 C C . THR A 1 94 ? 3.549 -7.938 4.668 1 98.38 94 THR A C 1
ATOM 772 O O . THR A 1 94 ? 3.25 -8.852 5.438 1 98.38 94 THR A O 1
ATOM 775 N N . TYR A 1 95 ? 4.746 -7.828 4.117 1 97.38 95 TYR A N 1
ATOM 776 C CA . TYR A 1 95 ? 5.812 -8.766 4.445 1 97.38 95 TYR A CA 1
ATOM 777 C C . TYR A 1 95 ? 7.164 -8.242 3.973 1 97.38 95 TYR A C 1
ATOM 779 O O . TYR A 1 95 ? 7.23 -7.25 3.244 1 97.38 95 TYR A O 1
ATOM 787 N N . THR A 1 96 ? 8.156 -8.898 4.484 1 96.88 96 THR A N 1
ATOM 788 C CA . THR A 1 96 ? 9.523 -8.672 4.031 1 96.88 96 THR A CA 1
ATOM 789 C C . THR A 1 96 ? 9.945 -9.742 3.027 1 96.88 96 THR A C 1
ATOM 791 O O . THR A 1 96 ? 9.664 -10.93 3.225 1 96.88 96 THR A O 1
ATOM 794 N N . LEU A 1 97 ? 10.531 -9.336 1.928 1 95.12 97 LEU A N 1
ATOM 795 C CA . LEU A 1 97 ? 11.031 -10.242 0.902 1 95.12 97 LEU A CA 1
ATOM 796 C C . LEU A 1 97 ? 12.539 -10.086 0.726 1 95.12 97 LEU A C 1
ATOM 798 O O . LEU A 1 97 ? 13.023 -8.977 0.47 1 95.12 97 LEU A O 1
ATOM 802 N N . VAL A 1 98 ? 13.211 -11.148 0.911 1 92.81 98 VAL A N 1
ATOM 803 C CA . VAL A 1 98 ? 14.641 -11.188 0.635 1 92.81 98 VAL A CA 1
ATOM 804 C C . VAL A 1 98 ? 14.898 -11.984 -0.641 1 92.81 98 VAL A C 1
ATOM 806 O O . VAL A 1 98 ? 14.484 -13.141 -0.753 1 92.81 98 VAL A O 1
ATOM 809 N N . GLN A 1 99 ? 15.414 -11.312 -1.595 1 86.94 99 GLN A N 1
ATOM 810 C CA . GLN A 1 99 ? 15.875 -11.93 -2.834 1 86.94 99 GLN A CA 1
ATOM 811 C C . GLN A 1 99 ? 17.375 -11.727 -3.025 1 86.94 99 GLN A C 1
ATOM 813 O O . GLN A 1 99 ? 17.812 -10.656 -3.439 1 86.94 99 GLN A O 1
ATOM 818 N N . SER A 1 100 ? 18.047 -12.812 -2.752 1 83.56 100 SER A N 1
ATOM 819 C CA . SER A 1 100 ? 19.5 -12.734 -2.766 1 83.56 100 SER A CA 1
ATOM 820 C C . SER A 1 100 ? 20 -11.656 -1.812 1 83.56 100 SER A C 1
ATOM 822 O O . SER A 1 100 ? 19.875 -11.789 -0.593 1 83.56 100 SER A O 1
ATOM 824 N N . THR A 1 101 ? 20.5 -10.516 -2.363 1 85.69 101 THR A N 1
ATOM 825 C CA . THR A 1 101 ? 21.078 -9.5 -1.493 1 85.69 101 THR A CA 1
ATOM 826 C C . THR A 1 101 ? 20.141 -8.305 -1.358 1 85.69 101 THR A C 1
ATOM 828 O O . THR A 1 101 ? 20.484 -7.309 -0.715 1 85.69 101 THR A O 1
ATOM 831 N N . ARG A 1 102 ? 19.031 -8.555 -1.92 1 91.75 102 ARG A N 1
ATOM 832 C CA . ARG A 1 102 ? 18.094 -7.449 -1.931 1 91.75 102 ARG A CA 1
ATOM 833 C C . ARG A 1 102 ? 16.938 -7.711 -0.972 1 91.75 102 ARG A C 1
ATOM 835 O O . ARG A 1 102 ? 16.312 -8.773 -1.014 1 91.75 102 ARG A O 1
ATOM 842 N N . THR A 1 103 ? 16.719 -6.754 0.002 1 95.94 103 THR A N 1
ATOM 843 C CA . THR A 1 103 ? 15.578 -6.82 0.904 1 95.94 103 THR A CA 1
ATOM 844 C C . THR A 1 103 ? 14.531 -5.773 0.533 1 95.94 103 THR A C 1
ATOM 846 O O . THR A 1 103 ? 14.875 -4.613 0.282 1 95.94 103 THR A O 1
ATOM 849 N N . THR A 1 104 ? 13.281 -6.219 0.415 1 97.12 104 THR A N 1
ATOM 850 C CA . THR A 1 104 ? 12.211 -5.273 0.106 1 97.12 104 THR A CA 1
ATOM 851 C C . THR A 1 104 ? 11.039 -5.457 1.062 1 97.12 104 THR A C 1
ATOM 853 O O . THR A 1 104 ? 10.844 -6.539 1.616 1 97.12 104 THR A O 1
ATOM 856 N N . ARG A 1 105 ? 10.328 -4.336 1.387 1 98 105 ARG A N 1
ATOM 857 C CA . ARG A 1 105 ? 9.031 -4.344 2.059 1 98 105 ARG A CA 1
ATOM 858 C C . ARG A 1 105 ? 7.895 -4.406 1.049 1 98 105 ARG A C 1
ATOM 860 O O . ARG A 1 105 ? 7.816 -3.576 0.141 1 98 105 ARG A O 1
ATOM 867 N N . ARG A 1 106 ? 7.023 -5.426 1.236 1 98.19 106 ARG A N 1
ATOM 868 C CA . ARG A 1 106 ? 5.949 -5.637 0.269 1 98.19 106 ARG A CA 1
ATOM 869 C C . ARG A 1 106 ? 4.586 -5.41 0.908 1 98.19 106 ARG A C 1
ATOM 871 O O . ARG A 1 106 ? 4.371 -5.766 2.068 1 98.19 106 ARG A O 1
ATOM 878 N N . ALA A 1 107 ? 3.703 -4.816 0.134 1 98.69 107 ALA A N 1
ATOM 879 C CA . ALA A 1 107 ? 2.311 -4.617 0.526 1 98.69 107 ALA A CA 1
ATOM 880 C C . ALA A 1 107 ? 1.362 -4.98 -0.612 1 98.69 107 ALA A C 1
ATOM 882 O O . ALA A 1 107 ? 1.563 -4.562 -1.755 1 98.69 107 ALA A O 1
ATOM 883 N N . THR A 1 108 ? 0.391 -5.777 -0.314 1 98.5 108 THR A N 1
ATOM 884 C CA . THR A 1 108 ? -0.631 -6.172 -1.277 1 98.5 108 THR A CA 1
ATOM 885 C C . THR A 1 108 ? -2.027 -5.984 -0.69 1 98.5 108 THR A C 1
ATOM 887 O O . THR A 1 108 ? -2.27 -6.32 0.471 1 98.5 108 THR A O 1
ATOM 890 N N . ILE A 1 109 ? -2.912 -5.363 -1.44 1 98.88 109 ILE A N 1
ATOM 891 C CA . ILE A 1 109 ? -4.324 -5.336 -1.077 1 98.88 109 ILE A CA 1
ATOM 892 C C . ILE A 1 109 ? -5.059 -6.48 -1.772 1 98.88 109 ILE A C 1
ATOM 894 O O . ILE A 1 109 ? -5.137 -6.52 -3.002 1 98.88 109 ILE A O 1
ATOM 898 N N . TRP A 1 110 ? -5.582 -7.375 -0.979 1 98.62 110 TRP A N 1
ATOM 899 C CA . TRP A 1 110 ? -6.332 -8.539 -1.447 1 98.62 110 TRP A CA 1
ATOM 900 C C . TRP A 1 110 ? -7.824 -8.359 -1.193 1 98.62 110 TRP A C 1
ATOM 902 O O . TRP A 1 110 ? -8.227 -7.848 -0.145 1 98.62 110 TRP A O 1
ATOM 912 N N . ARG A 1 111 ? -8.602 -8.844 -2.129 1 98.69 111 ARG A N 1
ATOM 913 C CA . ARG A 1 111 ? -10.055 -8.867 -1.997 1 98.69 111 ARG A CA 1
ATOM 914 C C . ARG A 1 111 ? -10.594 -10.289 -2.162 1 98.69 111 ARG A C 1
ATOM 916 O O . ARG A 1 111 ? -10.25 -10.977 -3.127 1 98.69 111 ARG A O 1
ATOM 923 N N . ARG A 1 112 ? -11.352 -10.688 -1.178 1 98.25 112 ARG A N 1
ATOM 924 C CA . ARG A 1 112 ? -12.062 -11.961 -1.303 1 98.25 112 ARG A CA 1
ATOM 925 C C . ARG A 1 112 ? -13.375 -11.781 -2.055 1 98.25 112 ARG A C 1
ATOM 927 O O . ARG A 1 112 ? -14.242 -11 -1.635 1 98.25 112 ARG A O 1
ATOM 934 N N . THR A 1 113 ? -13.516 -12.43 -3.178 1 97.69 113 THR A N 1
ATOM 935 C CA . THR A 1 113 ? -14.742 -12.375 -3.965 1 97.69 113 THR A CA 1
ATOM 936 C C . THR A 1 113 ? -15.367 -13.758 -4.09 1 97.69 113 THR A C 1
ATOM 938 O O . THR A 1 113 ? -14.789 -14.75 -3.648 1 97.69 113 THR A O 1
ATOM 941 N N . THR A 1 114 ? -16.547 -13.828 -4.668 1 96.19 114 THR A N 1
ATOM 942 C CA . THR A 1 114 ? -17.219 -15.102 -4.898 1 96.19 114 THR A CA 1
ATOM 943 C C . THR A 1 114 ? -16.438 -15.953 -5.898 1 96.19 114 THR A C 1
ATOM 945 O O . THR A 1 114 ? -16.547 -17.188 -5.898 1 96.19 114 THR A O 1
ATOM 948 N N . GLU A 1 115 ? -15.656 -15.383 -6.785 1 94.44 115 GLU A N 1
ATOM 949 C CA . GLU A 1 115 ? -14.883 -16.078 -7.809 1 94.44 115 GLU A CA 1
ATOM 950 C C . GLU A 1 115 ? -13.477 -16.391 -7.32 1 94.44 115 GLU A C 1
ATOM 952 O O . GLU A 1 115 ? -12.68 -17 -8.047 1 94.44 115 GLU A O 1
ATOM 957 N N . GLY A 1 116 ? -13.203 -15.969 -6.125 1 95.62 116 GLY A N 1
ATOM 958 C CA . GLY A 1 116 ? -11.867 -16.172 -5.59 1 95.62 116 GLY A CA 1
ATOM 959 C C . GLY A 1 116 ? -11.188 -14.875 -5.172 1 95.62 116 GLY A C 1
ATOM 960 O O . GLY A 1 116 ? -11.805 -13.812 -5.191 1 95.62 116 GLY A O 1
ATOM 961 N N . TRP A 1 117 ? -9.906 -15.055 -4.812 1 97.12 117 TRP A N 1
ATOM 962 C CA . TRP A 1 117 ? -9.133 -13.906 -4.348 1 97.12 117 TRP A CA 1
ATOM 963 C C . TRP A 1 117 ? -8.688 -13.039 -5.52 1 97.12 117 TRP A C 1
ATOM 965 O O . TRP A 1 117 ? -8.266 -13.555 -6.555 1 97.12 117 TRP A O 1
ATOM 975 N N . LYS A 1 118 ? -8.789 -11.742 -5.344 1 97.12 118 LYS A N 1
ATOM 976 C CA . LYS A 1 118 ? -8.328 -10.766 -6.324 1 97.12 118 LYS A CA 1
ATOM 977 C C . LYS A 1 118 ? -7.32 -9.805 -5.707 1 97.12 118 LYS A C 1
ATOM 979 O O . LYS A 1 118 ? -7.453 -9.422 -4.543 1 97.12 118 LYS A O 1
ATOM 984 N N . ILE A 1 119 ? -6.371 -9.43 -6.504 1 97.44 119 ILE A N 1
ATOM 985 C CA . ILE A 1 119 ? -5.398 -8.422 -6.098 1 97.44 119 ILE A CA 1
ATOM 986 C C . ILE A 1 119 ? -5.824 -7.051 -6.613 1 97.44 119 ILE A C 1
ATOM 988 O O . ILE A 1 119 ? -6.102 -6.887 -7.801 1 97.44 119 ILE A O 1
ATOM 992 N N . VAL A 1 120 ? -5.836 -6.117 -5.695 1 98.25 120 VAL A N 1
ATOM 993 C CA . VAL A 1 120 ? -6.262 -4.762 -6.023 1 98.25 120 VAL A CA 1
ATOM 994 C C . VAL A 1 120 ? -5.043 -3.893 -6.32 1 98.25 120 VAL A C 1
ATOM 996 O O . VAL A 1 120 ? -5.062 -3.088 -7.258 1 98.25 120 VAL A O 1
ATOM 999 N N . TYR A 1 121 ? -3.965 -4.07 -5.613 1 98.31 121 TYR A N 1
ATOM 1000 C CA . TYR A 1 121 ? -2.779 -3.225 -5.691 1 98.31 121 TYR A CA 1
ATOM 1001 C C . TYR A 1 121 ? -1.586 -3.896 -5.023 1 98.31 121 TYR A C 1
ATOM 1003 O O . TYR A 1 121 ? -1.751 -4.691 -4.094 1 98.31 121 TYR A O 1
ATOM 1011 N N . HIS A 1 122 ? -0.365 -3.588 -5.473 1 98.06 122 HIS A N 1
ATOM 1012 C CA . HIS A 1 122 ? 0.874 -4.105 -4.902 1 98.06 122 HIS A CA 1
ATOM 1013 C C . HIS A 1 122 ? 1.989 -3.066 -4.977 1 98.06 122 HIS A C 1
ATOM 1015 O O . HIS A 1 122 ? 2.094 -2.33 -5.961 1 98.06 122 HIS A O 1
ATOM 1021 N N . GLN A 1 123 ? 2.756 -2.994 -3.92 1 98.44 123 GLN A N 1
ATOM 1022 C CA . GLN A 1 123 ? 3.875 -2.059 -3.893 1 98.44 123 GLN A CA 1
ATOM 1023 C C . GLN A 1 123 ? 5.055 -2.633 -3.111 1 98.44 123 GLN A C 1
ATOM 1025 O O . GLN A 1 123 ? 4.867 -3.271 -2.074 1 98.44 123 GLN A O 1
ATOM 1030 N N . GLY A 1 124 ? 6.246 -2.475 -3.658 1 98 124 GLY A N 1
ATOM 1031 C CA . GLY A 1 124 ? 7.469 -2.854 -2.969 1 98 124 GLY A CA 1
ATOM 1032 C C . GLY A 1 124 ? 8.398 -1.682 -2.715 1 98 124 GLY A C 1
ATOM 1033 O O . GLY A 1 124 ? 8.438 -0.734 -3.504 1 98 124 GLY A O 1
ATOM 1034 N N . THR A 1 125 ? 9.055 -1.709 -1.633 1 98.38 125 THR A N 1
ATOM 1035 C CA . THR A 1 125 ? 10.031 -0.69 -1.251 1 98.38 125 THR A CA 1
ATOM 1036 C C . THR A 1 125 ? 11.344 -1.331 -0.831 1 98.38 125 THR A C 1
ATOM 1038 O O . THR A 1 125 ? 11.375 -2.156 0.085 1 98.38 125 THR A O 1
ATOM 1041 N N . VAL A 1 126 ? 12.414 -0.9 -1.457 1 97.75 126 VAL A N 1
ATOM 1042 C CA . VAL A 1 126 ? 13.727 -1.423 -1.112 1 97.75 126 VAL A CA 1
ATOM 1043 C C . VAL A 1 126 ? 14.133 -0.937 0.278 1 97.75 126 VAL A C 1
ATOM 1045 O O . VAL A 1 126 ? 13.93 0.231 0.617 1 97.75 126 VAL A O 1
ATOM 1048 N N . VAL A 1 127 ? 14.648 -1.855 1.068 1 97 127 VAL A N 1
ATOM 1049 C CA . VAL A 1 127 ? 15.273 -1.456 2.324 1 97 127 VAL A CA 1
ATOM 1050 C C . VAL A 1 127 ? 16.688 -0.953 2.061 1 97 127 VAL A C 1
ATOM 1052 O O . VAL A 1 127 ? 17.547 -1.704 1.579 1 97 127 VAL A O 1
ATOM 1055 N N . ALA A 1 128 ? 16.797 0.342 2.334 1 88.56 128 ALA A N 1
ATOM 1056 C CA . ALA A 1 128 ? 18.094 0.958 2.084 1 88.56 128 ALA A CA 1
ATOM 1057 C C . ALA A 1 128 ? 19.172 0.33 2.957 1 88.56 128 ALA A C 1
ATOM 1059 O O . ALA A 1 128 ? 18.922 -0.015 4.113 1 88.56 128 ALA A O 1
ATOM 1060 N N . VAL A 1 129 ? 20.281 -0.047 2.381 1 74.19 129 VAL A N 1
ATOM 1061 C CA . VAL A 1 129 ? 21.438 -0.58 3.086 1 74.19 129 VAL A CA 1
ATOM 1062 C C . VAL A 1 129 ? 22.172 0.554 3.789 1 74.19 129 VAL A C 1
ATOM 1064 O O . VAL A 1 129 ? 22.172 1.693 3.316 1 74.19 129 VAL A O 1
ATOM 1067 N N . MET B 1 1 ? 5.055 -0.788 -19.75 1 75 1 MET B N 1
ATOM 1068 C CA . MET B 1 1 ? 4.105 0.296 -20 1 75 1 MET B CA 1
ATOM 1069 C C . MET B 1 1 ? 3.457 0.762 -18.688 1 75 1 MET B C 1
ATOM 1071 O O . MET B 1 1 ? 3.125 -0.055 -17.828 1 75 1 MET B O 1
ATOM 1075 N N . GLU B 1 2 ? 3.279 2.037 -18.469 1 86.94 2 GLU B N 1
ATOM 1076 C CA . GLU B 1 2 ? 2.715 2.688 -17.281 1 86.94 2 GLU B CA 1
ATOM 1077 C C . GLU B 1 2 ? 1.194 2.568 -17.266 1 86.94 2 GLU B C 1
ATOM 1079 O O . GLU B 1 2 ? 0.555 2.537 -18.312 1 86.94 2 GLU B O 1
ATOM 1084 N N . PRO B 1 3 ? 0.594 2.375 -16.141 1 90.31 3 PRO B N 1
ATOM 1085 C CA . PRO B 1 3 ? -0.866 2.334 -16.016 1 90.31 3 PRO B CA 1
ATOM 1086 C C . PRO B 1 3 ? -1.52 3.684 -16.312 1 90.31 3 PRO B C 1
ATOM 1088 O O . PRO B 1 3 ? -0.878 4.727 -16.172 1 90.31 3 PRO B O 1
ATOM 1091 N N . HIS B 1 4 ? -2.705 3.615 -16.844 1 84.19 4 HIS B N 1
ATOM 1092 C CA . HIS B 1 4 ? -3.535 4.812 -16.875 1 84.19 4 HIS B CA 1
ATOM 1093 C C . HIS B 1 4 ? -4.188 5.078 -15.531 1 84.19 4 HIS B C 1
ATOM 1095 O O . HIS B 1 4 ? -5.035 4.305 -15.078 1 84.19 4 HIS B O 1
ATOM 1101 N N . LEU B 1 5 ? -3.805 6.152 -14.938 1 87.56 5 LEU B N 1
ATOM 1102 C CA . LEU B 1 5 ? -4.188 6.355 -13.547 1 87.56 5 LEU B CA 1
ATOM 1103 C C . LEU B 1 5 ? -5.199 7.488 -13.422 1 87.56 5 LEU B C 1
ATOM 1105 O O . LEU B 1 5 ? -4.938 8.492 -12.758 1 87.56 5 LEU B O 1
ATOM 1109 N N . ASP B 1 6 ? -6.328 7.219 -14.016 1 92.69 6 ASP B N 1
ATOM 1110 C CA . ASP B 1 6 ? -7.41 8.188 -13.867 1 92.69 6 ASP B CA 1
ATOM 1111 C C . ASP B 1 6 ? -8.328 7.816 -12.703 1 92.69 6 ASP B C 1
ATOM 1113 O O . ASP B 1 6 ? -8.625 6.641 -12.492 1 92.69 6 ASP B O 1
ATOM 1117 N N . THR B 1 7 ? -8.711 8.875 -12 1 97.38 7 THR B N 1
ATOM 1118 C CA . THR B 1 7 ? -9.695 8.68 -10.945 1 97.38 7 THR B CA 1
ATOM 1119 C C . THR B 1 7 ? -11.102 8.609 -11.523 1 97.38 7 THR B C 1
ATOM 1121 O O . THR B 1 7 ? -11.469 9.414 -12.375 1 97.38 7 THR B O 1
ATOM 1124 N N . ASP B 1 8 ? -11.867 7.598 -11.109 1 96.88 8 ASP B N 1
ATOM 1125 C CA . ASP B 1 8 ? -13.289 7.559 -11.453 1 96.88 8 ASP B CA 1
ATOM 1126 C C . ASP B 1 8 ? -13.961 8.898 -11.164 1 96.88 8 ASP B C 1
ATOM 1128 O O . ASP B 1 8 ? -13.82 9.453 -10.07 1 96.88 8 ASP B O 1
ATOM 1132 N N . PRO B 1 9 ? -14.648 9.43 -12.094 1 97.5 9 PRO B N 1
ATOM 1133 C CA . PRO B 1 9 ? -15.312 10.719 -11.883 1 97.5 9 PRO B CA 1
ATOM 1134 C C . PRO B 1 9 ? -16.172 10.75 -10.617 1 97.5 9 PRO B C 1
ATOM 1136 O O . PRO B 1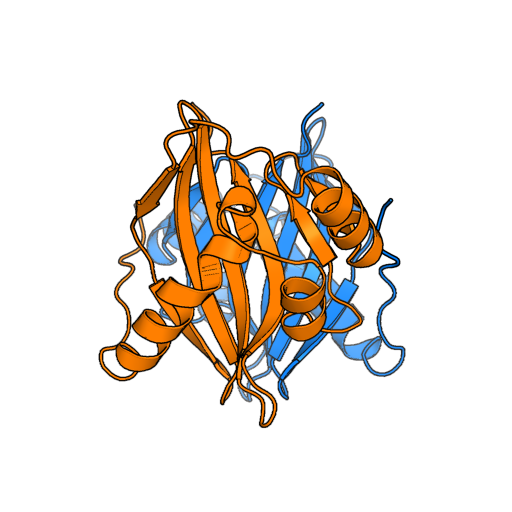 9 ? -16.281 11.789 -9.969 1 97.5 9 PRO B O 1
ATOM 1139 N N . ALA B 1 10 ? -16.734 9.641 -10.258 1 97.88 10 ALA B N 1
ATOM 1140 C CA . ALA B 1 10 ? -17.594 9.57 -9.086 1 97.88 10 ALA B CA 1
ATOM 1141 C C . ALA B 1 10 ? -16.812 9.789 -7.801 1 97.88 10 ALA B C 1
ATOM 1143 O O . ALA B 1 10 ? -17.391 10.031 -6.742 1 97.88 10 ALA B O 1
ATOM 1144 N N . LEU B 1 11 ? -15.469 9.719 -7.898 1 98.38 11 LEU B N 1
ATOM 1145 C CA . LEU B 1 11 ? -14.641 9.805 -6.699 1 98.38 11 LEU B CA 1
ATOM 1146 C C . LEU B 1 11 ? -13.867 11.117 -6.672 1 98.38 11 LEU B C 1
ATOM 1148 O O . LEU B 1 11 ? -12.992 11.312 -5.828 1 98.38 11 LEU B O 1
ATOM 1152 N N . LEU B 1 12 ? -14.148 12.062 -7.594 1 98.06 12 LEU B N 1
ATOM 1153 C CA . LEU B 1 12 ? -13.367 13.289 -7.695 1 98.06 12 LEU B CA 1
ATOM 1154 C C . LEU B 1 12 ? -13.516 14.141 -6.438 1 98.06 12 LEU B C 1
ATOM 1156 O O . LEU B 1 12 ? -12.562 14.805 -6.02 1 98.06 12 LEU B O 1
ATOM 1160 N N . ASP B 1 13 ? -14.711 14.086 -5.801 1 98.06 13 ASP B N 1
ATOM 1161 C CA . ASP B 1 13 ? -14.891 14.812 -4.543 1 98.06 13 ASP B CA 1
ATOM 1162 C C . ASP B 1 13 ? -14.031 14.203 -3.434 1 98.06 13 ASP B C 1
ATOM 1164 O O . ASP B 1 13 ? -13.438 14.93 -2.639 1 98.06 13 ASP B O 1
ATOM 1168 N N . VAL B 1 14 ? -14 12.867 -3.361 1 98.44 14 VAL B N 1
ATOM 1169 C CA . VAL B 1 14 ? -13.164 12.18 -2.383 1 98.44 14 VAL B CA 1
ATOM 1170 C C . VAL B 1 14 ? -11.695 12.5 -2.633 1 98.44 14 VAL B C 1
ATOM 1172 O O . VAL B 1 14 ? -10.953 12.797 -1.694 1 98.44 14 VAL B O 1
ATOM 1175 N N . LEU B 1 15 ? -11.305 12.484 -3.875 1 98.38 15 LEU B N 1
ATOM 1176 C CA . LEU B 1 15 ? -9.93 12.805 -4.238 1 98.38 15 LEU B CA 1
ATOM 1177 C C . LEU B 1 15 ? -9.547 14.195 -3.744 1 98.38 15 LEU B C 1
ATOM 1179 O O . LEU B 1 15 ? -8.453 14.383 -3.201 1 98.38 15 LEU B O 1
ATOM 1183 N N . GLU B 1 16 ? -10.383 15.148 -3.959 1 97.06 16 GLU B N 1
ATOM 1184 C CA . GLU B 1 16 ? -10.102 16.516 -3.535 1 97.06 16 GLU B CA 1
ATOM 1185 C C . GLU B 1 16 ? -9.961 16.609 -2.018 1 97.06 16 GLU B C 1
ATOM 1187 O O . GLU B 1 16 ? -9.086 17.312 -1.509 1 97.06 16 GLU B O 1
ATOM 1192 N N . GLU B 1 17 ? -10.82 15.898 -1.282 1 96.56 17 GLU B N 1
ATOM 1193 C CA . GLU B 1 17 ? -10.711 15.867 0.173 1 96.56 17 GLU B CA 1
ATOM 1194 C C . GLU B 1 17 ? -9.375 15.258 0.608 1 96.56 17 GLU B C 1
ATOM 1196 O O . GLU B 1 17 ? -8.68 15.828 1.452 1 96.56 17 GLU B O 1
ATOM 1201 N N . LEU B 1 18 ? -9.016 14.188 -0.006 1 96.88 18 LEU B N 1
ATOM 1202 C CA . LEU B 1 18 ? -7.805 13.477 0.396 1 96.88 18 LEU B CA 1
ATOM 1203 C C . LEU B 1 18 ? -6.559 14.25 -0.015 1 96.88 18 LEU B C 1
ATOM 1205 O O . LEU B 1 18 ? -5.543 14.219 0.685 1 96.88 18 LEU B O 1
ATOM 1209 N N . ARG B 1 19 ? -6.641 14.898 -1.158 1 94.69 19 ARG B N 1
ATOM 1210 C CA . ARG B 1 19 ? -5.539 15.758 -1.589 1 94.69 19 ARG B CA 1
ATOM 1211 C C . ARG B 1 19 ? -5.211 16.797 -0.526 1 94.69 19 ARG B C 1
ATOM 1213 O O . ARG B 1 19 ? -4.043 17.125 -0.304 1 94.69 19 ARG B O 1
ATOM 1220 N N . ARG B 1 20 ? -6.18 17.312 0.139 1 90.94 20 ARG B N 1
ATOM 1221 C CA . ARG B 1 20 ? -6.004 18.328 1.16 1 90.94 20 ARG B CA 1
ATOM 1222 C C . ARG B 1 20 ? -5.457 17.734 2.451 1 90.94 20 ARG B C 1
ATOM 1224 O O . ARG B 1 20 ? -4.727 18.391 3.189 1 90.94 20 ARG B O 1
ATOM 1231 N N . LEU B 1 21 ? -5.703 16.5 2.732 1 91.19 21 LEU B N 1
ATOM 1232 C CA . LEU B 1 21 ? -5.32 15.852 3.986 1 91.19 21 LEU B CA 1
ATOM 1233 C C . LEU B 1 21 ? -3.953 15.188 3.867 1 91.19 21 LEU B C 1
ATOM 1235 O O . LEU B 1 21 ? -3.227 15.078 4.855 1 91.19 21 LEU B O 1
ATOM 1239 N N . GLU B 1 22 ? -3.486 14.836 2.709 1 90.38 22 GLU B N 1
ATOM 1240 C CA . GLU B 1 22 ? -2.334 13.984 2.438 1 90.38 22 GLU B CA 1
ATOM 1241 C C . GLU B 1 22 ? -1.03 14.68 2.818 1 90.38 22 GLU B C 1
ATOM 1243 O O . GLU B 1 22 ? -0.047 14.016 3.164 1 90.38 22 GLU B O 1
ATOM 1248 N N . PRO B 1 23 ? -0.954 15.992 2.877 1 84.12 23 PRO B N 1
ATOM 1249 C CA . PRO B 1 23 ? 0.294 16.672 3.244 1 84.12 23 PRO B CA 1
ATOM 1250 C C . PRO B 1 23 ? 0.766 16.312 4.652 1 84.12 23 PRO B C 1
ATOM 1252 O O . PRO B 1 23 ? 1.911 16.594 5.012 1 84.12 23 PRO B O 1
ATOM 1255 N N . ILE B 1 24 ? -0.049 15.625 5.391 1 79.88 24 ILE B N 1
ATOM 1256 C CA . ILE B 1 24 ? 0.337 15.156 6.719 1 79.88 24 ILE B CA 1
ATOM 1257 C C . ILE B 1 24 ? 1.601 14.305 6.621 1 79.88 24 ILE B C 1
ATOM 1259 O O . ILE B 1 24 ? 2.391 14.242 7.566 1 79.88 24 ILE B O 1
ATOM 1263 N N . PHE B 1 25 ? 1.899 13.758 5.48 1 77.44 25 PHE B N 1
ATOM 1264 C CA . PHE B 1 25 ? 3.051 12.883 5.305 1 77.44 25 PHE B CA 1
ATOM 1265 C C . PHE B 1 25 ? 4.238 13.648 4.738 1 77.44 25 PHE B C 1
ATOM 1267 O O . PHE B 1 25 ? 5.379 13.195 4.82 1 77.44 25 PHE B O 1
ATOM 1274 N N . HIS B 1 26 ? 4.016 14.852 4.129 1 70.56 26 HIS B N 1
ATOM 1275 C CA . HIS B 1 26 ? 5.184 15.43 3.471 1 70.56 26 HIS B CA 1
ATOM 1276 C C . HIS B 1 26 ? 5.293 16.922 3.74 1 70.56 26 HIS B C 1
ATOM 1278 O O . HIS B 1 26 ? 6.266 17.562 3.334 1 70.56 26 HIS B O 1
ATOM 1284 N N . ARG B 1 27 ? 4.312 17.422 4.324 1 68.06 27 ARG B N 1
ATOM 1285 C CA . ARG B 1 27 ? 4.477 18.812 4.727 1 68.06 27 ARG B CA 1
ATOM 1286 C C . ARG B 1 27 ? 4.227 18.984 6.223 1 68.06 27 ARG B C 1
ATOM 1288 O O . ARG B 1 27 ? 3.355 19.75 6.629 1 68.06 27 ARG B O 1
ATOM 1295 N N . PRO B 1 28 ? 5.008 18.172 7.039 1 57.78 28 PRO B N 1
ATOM 1296 C CA . PRO B 1 28 ? 4.727 18.281 8.469 1 57.78 28 PRO B CA 1
ATOM 1297 C C . PRO B 1 28 ? 4.852 19.719 8.984 1 57.78 28 PRO B C 1
ATOM 1299 O O . PRO B 1 28 ? 4.191 20.094 9.953 1 57.78 28 PRO B O 1
ATOM 1302 N N . GLU B 1 29 ? 5.727 20.391 8.352 1 54.62 29 GLU B N 1
ATOM 1303 C CA . GLU B 1 29 ? 6.008 21.75 8.82 1 54.62 29 GLU B CA 1
ATOM 1304 C C . GLU B 1 29 ? 4.754 22.609 8.789 1 54.62 29 GLU B C 1
ATOM 1306 O O . GLU B 1 29 ? 4.664 23.609 9.508 1 54.62 29 GLU B O 1
ATOM 1311 N N . HIS B 1 30 ? 3.973 22.234 7.844 1 53 30 HIS B N 1
ATOM 1312 C CA . HIS B 1 30 ? 2.855 23.156 7.699 1 53 30 HIS B CA 1
ATOM 1313 C C . HIS B 1 30 ? 1.756 22.859 8.711 1 53 30 HIS B C 1
ATOM 1315 O O . HIS B 1 30 ? 0.694 23.484 8.688 1 53 30 HIS B O 1
ATOM 1321 N N . GLY B 1 31 ? 2.047 21.875 9.586 1 54.34 31 GLY B N 1
ATOM 1322 C CA . GLY B 1 31 ? 0.894 21.953 10.469 1 54.34 31 GLY B CA 1
ATOM 1323 C C . GLY B 1 31 ? 0.486 20.609 11.039 1 54.34 31 GLY B C 1
ATOM 1324 O O . GLY B 1 31 ? -0.524 20.5 11.734 1 54.34 31 GLY B O 1
ATOM 1325 N N . THR B 1 32 ? 1.319 19.578 10.656 1 63.47 32 THR B N 1
ATOM 1326 C CA . THR B 1 32 ? 0.701 18.391 11.234 1 63.47 32 THR B CA 1
ATOM 1327 C C . THR B 1 32 ? 1.079 18.25 12.703 1 63.47 32 THR B C 1
ATOM 1329 O O . THR B 1 32 ? 2.246 18.016 13.031 1 63.47 32 THR B O 1
ATOM 1332 N N . ARG B 1 33 ? 0.178 18.922 13.57 1 72.12 33 ARG B N 1
ATOM 1333 C CA . ARG B 1 33 ? 0.354 18.719 15.008 1 72.12 33 ARG B CA 1
ATOM 1334 C C . ARG B 1 33 ? 0.174 17.25 15.375 1 72.12 33 ARG B C 1
ATOM 1336 O O . ARG B 1 33 ? -0.445 16.484 14.625 1 72.12 33 ARG B O 1
ATOM 1343 N N . ARG B 1 34 ? 0.875 16.969 16.297 1 82.12 34 ARG B N 1
ATOM 1344 C CA . ARG B 1 34 ? 0.735 15.633 16.859 1 82.12 34 ARG B CA 1
ATOM 1345 C C . ARG B 1 34 ? -0.734 15.234 16.984 1 82.12 34 ARG B C 1
ATOM 1347 O O . ARG B 1 34 ? -1.109 14.109 16.656 1 82.12 34 ARG B O 1
ATOM 1354 N N . GLU B 1 35 ? -1.477 16.156 17.422 1 83.75 35 GLU B N 1
ATOM 1355 C CA . GLU B 1 35 ? -2.893 15.883 17.656 1 83.75 35 GLU B CA 1
ATOM 1356 C C . GLU B 1 35 ? -3.611 15.555 16.344 1 83.75 35 GLU B C 1
ATOM 1358 O O . GLU B 1 35 ? -4.508 14.711 16.328 1 83.75 35 GLU B O 1
ATOM 1363 N N . ASP B 1 36 ? -3.191 16.219 15.344 1 83.31 36 ASP B N 1
ATOM 1364 C CA . ASP B 1 36 ? -3.789 15.945 14.039 1 83.31 36 ASP B CA 1
ATOM 1365 C C . ASP B 1 36 ? -3.443 14.539 13.547 1 83.31 36 ASP B C 1
ATOM 1367 O O . ASP B 1 36 ? -4.316 13.812 13.078 1 83.31 36 ASP B O 1
ATOM 1371 N N . PHE B 1 37 ? -2.178 14.227 13.703 1 88.19 37 PHE B N 1
ATOM 1372 C CA . PHE B 1 37 ? -1.741 12.898 13.289 1 88.19 37 PHE B CA 1
ATOM 1373 C C . PHE B 1 37 ? -2.432 11.82 14.117 1 88.19 37 PHE B C 1
ATOM 1375 O O . PHE B 1 37 ? -2.885 10.805 13.57 1 88.19 37 PHE B O 1
ATOM 1382 N N . GLU B 1 38 ? -2.502 12.078 15.398 1 89.56 38 GLU B N 1
ATOM 1383 C CA . GLU B 1 38 ? -3.166 11.117 16.281 1 89.56 38 GLU B CA 1
ATOM 1384 C C . GLU B 1 38 ? -4.633 10.938 15.891 1 89.56 38 GLU B C 1
ATOM 1386 O O . GLU B 1 38 ? -5.137 9.812 15.859 1 89.56 38 GLU B O 1
ATOM 1391 N N . ARG B 1 39 ? -5.246 11.953 15.57 1 91 39 ARG B N 1
ATOM 1392 C CA . ARG B 1 39 ? -6.664 11.922 15.234 1 91 39 ARG B CA 1
ATOM 1393 C C . ARG B 1 39 ? -6.883 11.266 13.867 1 91 39 ARG B C 1
ATOM 1395 O O . ARG B 1 39 ? -7.883 10.578 13.664 1 91 39 ARG B O 1
ATOM 1402 N N . MET B 1 40 ? -5.906 11.383 13.008 1 93.19 40 MET B N 1
ATOM 1403 C CA . MET B 1 40 ? -6.109 10.992 11.617 1 93.19 40 MET B CA 1
ATOM 1404 C C . MET B 1 40 ? -5.582 9.586 11.367 1 93.19 40 MET B C 1
ATOM 1406 O O . MET B 1 40 ? -5.723 9.055 10.266 1 93.19 40 MET B O 1
ATOM 1410 N N . THR B 1 41 ? -4.945 9 12.383 1 95.19 41 THR B N 1
ATOM 1411 C CA . THR B 1 41 ? -4.398 7.672 12.148 1 95.19 41 THR B CA 1
ATOM 1412 C C . THR B 1 41 ? -5.137 6.629 12.992 1 95.19 41 THR B C 1
ATOM 1414 O O . THR B 1 41 ? -5.523 6.902 14.133 1 95.19 41 THR B O 1
ATOM 1417 N N . GLU B 1 42 ? -5.348 5.43 12.414 1 96.25 42 GLU B N 1
ATOM 1418 C CA . GLU B 1 42 ? -5.84 4.293 13.188 1 96.25 42 GLU B CA 1
ATOM 1419 C C . GLU B 1 42 ? -4.871 3.918 14.305 1 96.25 42 GLU B C 1
ATOM 1421 O O . GLU B 1 42 ? -3.676 4.207 14.219 1 96.25 42 GLU B O 1
ATOM 1426 N N . ASP B 1 43 ? -5.371 3.234 15.328 1 93.62 43 ASP B N 1
ATOM 1427 C CA . ASP B 1 43 ? -4.559 2.865 16.484 1 93.62 43 ASP B CA 1
ATOM 1428 C C . ASP B 1 43 ? -3.422 1.928 16.078 1 93.62 43 ASP B C 1
ATOM 1430 O O . ASP B 1 43 ? -2.33 1.984 16.641 1 93.62 43 ASP B O 1
ATOM 1434 N N . ASP B 1 44 ? -3.684 1.086 15.125 1 93.94 44 ASP B N 1
ATOM 1435 C CA . ASP B 1 44 ? -2.674 0.11 14.727 1 93.94 44 ASP B CA 1
ATOM 1436 C C . ASP B 1 44 ? -1.941 0.56 13.469 1 93.94 44 ASP B C 1
ATOM 1438 O O . ASP B 1 44 ? -1.396 -0.265 12.727 1 93.94 44 ASP B O 1
ATOM 1442 N N . PHE B 1 45 ? -1.981 1.894 13.281 1 95.94 45 PHE B N 1
ATOM 1443 C CA . PHE B 1 45 ? -1.287 2.477 12.133 1 95.94 45 PHE B CA 1
ATOM 1444 C C . PHE B 1 45 ? 0.209 2.195 12.211 1 95.94 45 PHE B C 1
ATOM 1446 O O . PHE B 1 45 ? 0.797 2.227 13.297 1 95.94 45 PHE B O 1
ATOM 1453 N N . TRP B 1 46 ? 0.841 2.021 11.125 1 96.88 46 TRP B N 1
ATOM 1454 C CA . TRP B 1 46 ? 2.279 1.999 10.883 1 96.88 46 TRP B CA 1
ATOM 1455 C C . TRP B 1 46 ? 2.59 2.27 9.414 1 96.88 46 TRP B C 1
ATOM 1457 O O . TRP B 1 46 ? 1.688 2.27 8.578 1 96.88 46 TRP B O 1
ATOM 1467 N N . GLU B 1 47 ? 3.799 2.543 9.133 1 97.31 47 GLU B N 1
ATOM 1468 C CA . GLU B 1 47 ? 4.109 2.875 7.75 1 97.31 47 GLU B CA 1
ATOM 1469 C C . GLU B 1 47 ? 5.5 2.375 7.359 1 97.31 47 GLU B C 1
ATOM 1471 O O . GLU B 1 47 ? 6.312 2.055 8.227 1 97.31 47 GLU B O 1
ATOM 1476 N N . VAL B 1 48 ? 5.625 2.213 6.094 1 97.75 48 VAL B N 1
ATOM 1477 C CA . VAL B 1 48 ? 6.938 1.995 5.492 1 97.75 48 VAL B CA 1
ATOM 1478 C C . VAL B 1 48 ? 7.402 3.27 4.793 1 97.75 48 VAL B C 1
ATOM 1480 O O . VAL B 1 48 ? 6.809 3.691 3.797 1 97.75 48 VAL B O 1
ATOM 1483 N N . GLY B 1 49 ? 8.453 3.883 5.332 1 95.75 49 GLY B N 1
ATOM 1484 C CA . GLY B 1 49 ? 9.023 5.031 4.656 1 95.75 49 GLY B CA 1
ATOM 1485 C C . GLY B 1 49 ? 9.719 4.672 3.354 1 95.75 49 GLY B C 1
ATOM 1486 O O . GLY B 1 49 ? 9.93 3.494 3.064 1 95.75 49 GLY B O 1
ATOM 1487 N N . ALA B 1 50 ? 10.125 5.676 2.604 1 95.38 50 ALA B N 1
ATOM 1488 C CA . ALA B 1 50 ? 10.773 5.461 1.316 1 95.38 50 ALA B CA 1
ATOM 1489 C C . ALA B 1 50 ? 12.125 4.762 1.496 1 95.38 50 ALA B C 1
ATOM 1491 O O . ALA B 1 50 ? 12.656 4.172 0.551 1 95.38 50 ALA B O 1
ATOM 1492 N N . SER B 1 51 ? 12.664 4.77 2.658 1 94.75 51 SER B N 1
ATOM 1493 C CA . SER B 1 51 ? 13.922 4.094 2.959 1 94.75 51 SER B CA 1
ATOM 1494 C C . SER B 1 51 ? 13.711 2.594 3.152 1 94.75 51 SER B C 1
ATOM 1496 O O . SER B 1 51 ? 14.68 1.832 3.238 1 94.75 51 SER B O 1
ATOM 1498 N N . GLY B 1 52 ? 12.469 2.189 3.256 1 96.88 52 GLY B N 1
ATOM 1499 C CA . GLY B 1 52 ? 12.148 0.806 3.562 1 96.88 52 GLY B CA 1
ATOM 1500 C C . GLY B 1 52 ? 12.047 0.531 5.051 1 96.88 52 GLY B C 1
ATOM 1501 O O . GLY B 1 52 ? 11.695 -0.576 5.461 1 96.88 52 GLY B O 1
ATOM 1502 N N . GLN B 1 53 ? 12.328 1.527 5.867 1 96.19 53 GLN B N 1
ATOM 1503 C CA . GLN B 1 53 ? 12.195 1.367 7.312 1 96.19 53 GLN B CA 1
ATOM 1504 C C . GLN B 1 53 ? 10.727 1.397 7.73 1 96.19 53 GLN B C 1
ATOM 1506 O O . GLN B 1 53 ? 9.922 2.133 7.152 1 96.19 53 GLN B O 1
ATOM 1511 N N . ARG B 1 54 ? 10.469 0.598 8.719 1 97.12 54 ARG B N 1
ATOM 1512 C CA . ARG B 1 54 ? 9.125 0.582 9.297 1 97.12 54 ARG B CA 1
ATOM 1513 C C . ARG B 1 54 ? 9.031 1.528 10.492 1 97.12 54 ARG B C 1
ATOM 1515 O O . ARG B 1 54 ? 9.922 1.554 11.344 1 97.12 54 ARG B O 1
ATOM 1522 N N . TYR B 1 55 ? 7.957 2.275 10.5 1 95.81 55 TYR B N 1
ATOM 1523 C CA . TYR B 1 55 ? 7.723 3.217 11.594 1 95.81 55 TYR B CA 1
ATOM 1524 C C . TYR B 1 55 ? 6.379 2.959 12.258 1 95.81 55 TYR B C 1
ATOM 1526 O O . TYR B 1 55 ? 5.344 2.912 11.586 1 95.81 55 TYR B O 1
ATOM 1534 N N . SER B 1 56 ? 6.469 2.863 13.539 1 95.81 56 SER B N 1
ATOM 1535 C CA . SER B 1 56 ? 5.234 2.73 14.305 1 95.81 56 SER B CA 1
ATOM 1536 C C . SER B 1 56 ? 4.523 4.074 14.438 1 95.81 56 SER B C 1
ATOM 1538 O O . SER B 1 56 ? 5.141 5.129 14.281 1 95.81 56 SER B O 1
ATOM 1540 N N . ARG B 1 57 ? 3.273 3.947 14.734 1 93.25 57 ARG B N 1
ATOM 1541 C CA . ARG B 1 57 ? 2.502 5.156 15.016 1 93.25 57 ARG B CA 1
ATOM 1542 C C . ARG B 1 57 ? 3.158 5.984 16.109 1 93.25 57 ARG B C 1
ATOM 1544 O O . ARG B 1 57 ? 3.314 7.199 15.977 1 93.25 57 ARG B O 1
ATOM 1551 N N . SER B 1 58 ? 3.553 5.324 17.203 1 91.06 58 SER B N 1
ATOM 1552 C CA . SER B 1 58 ? 4.16 6.008 18.344 1 91.06 58 SER B CA 1
ATOM 1553 C C . SER B 1 58 ? 5.469 6.688 17.953 1 91.06 58 SER B C 1
ATOM 1555 O O . SER B 1 58 ? 5.77 7.785 18.422 1 91.06 58 SER B O 1
ATOM 1557 N N . TYR B 1 59 ? 6.246 6.062 17.141 1 90.56 59 TYR B N 1
ATOM 1558 C CA . TYR B 1 59 ? 7.496 6.656 16.672 1 90.56 59 TYR B CA 1
ATOM 1559 C C . TYR B 1 59 ? 7.23 7.922 15.867 1 90.56 59 TYR B C 1
ATOM 1561 O O . TYR B 1 59 ? 7.855 8.961 16.109 1 90.56 59 TYR B O 1
ATOM 1569 N N . VAL B 1 60 ? 6.305 7.824 14.867 1 88.69 60 VAL B N 1
ATOM 1570 C CA . VAL B 1 60 ? 5.988 8.969 14.023 1 88.69 60 VAL B CA 1
ATOM 1571 C C . VAL B 1 60 ? 5.512 10.133 14.883 1 88.69 60 VAL B C 1
ATOM 1573 O O . VAL B 1 60 ? 5.953 11.273 14.703 1 88.69 60 VAL B O 1
ATOM 1576 N N . LEU B 1 61 ? 4.703 9.836 15.852 1 85.44 61 LEU B N 1
ATOM 1577 C CA . LEU B 1 61 ? 4.176 10.867 16.734 1 85.44 61 LEU B CA 1
ATOM 1578 C C . LEU B 1 61 ? 5.297 11.516 17.547 1 85.44 61 LEU B C 1
ATOM 1580 O O . LEU B 1 61 ? 5.289 12.727 17.766 1 85.44 61 LEU B O 1
ATOM 1584 N N . GLY B 1 62 ? 6.211 10.781 17.906 1 82.25 62 GLY B N 1
ATOM 1585 C CA . GLY B 1 62 ? 7.344 11.289 18.656 1 82.25 62 GLY B CA 1
ATOM 1586 C C . GLY B 1 62 ? 8.227 12.227 17.859 1 82.25 62 GLY B C 1
ATOM 1587 O O . GLY B 1 62 ? 8.727 13.219 18.375 1 82.25 62 GLY B O 1
ATOM 1588 N N . VAL B 1 63 ? 8.352 11.953 16.609 1 78.88 63 VAL B N 1
ATOM 1589 C CA . VAL B 1 63 ? 9.203 12.758 15.734 1 78.88 63 VAL B CA 1
ATOM 1590 C C . VAL B 1 63 ? 8.5 14.07 15.398 1 78.88 63 VAL B C 1
ATOM 1592 O O . VAL B 1 63 ? 9.148 15.117 15.297 1 78.88 63 VAL B O 1
ATOM 1595 N N . LEU B 1 64 ? 7.223 13.953 15.117 1 75.75 64 LEU B N 1
ATOM 1596 C CA . LEU B 1 64 ? 6.469 15.164 14.836 1 75.75 64 LEU B CA 1
ATOM 1597 C C . LEU B 1 64 ? 6.562 16.156 15.992 1 75.75 64 LEU B C 1
ATOM 1599 O O . LEU B 1 64 ? 6.613 17.359 15.781 1 75.75 64 LEU B O 1
ATOM 1603 N N . ASP B 1 65 ? 6.578 15.617 17.062 1 68.5 65 ASP B N 1
ATOM 1604 C CA . ASP B 1 65 ? 6.715 16.453 18.25 1 68.5 65 ASP B CA 1
ATOM 1605 C C . ASP B 1 65 ? 8.055 17.188 18.25 1 68.5 65 ASP B C 1
ATOM 1607 O O . ASP B 1 65 ? 8.117 18.359 18.625 1 68.5 65 ASP B O 1
ATOM 1611 N N . ALA B 1 66 ? 8.977 16.438 17.734 1 68.5 66 ALA B N 1
ATOM 1612 C CA . ALA B 1 66 ? 10.328 17 17.766 1 68.5 66 ALA B CA 1
ATOM 1613 C C . ALA B 1 66 ? 10.531 18.016 16.656 1 68.5 66 ALA B C 1
ATOM 1615 O O . ALA B 1 66 ? 11.305 18.969 16.812 1 68.5 66 ALA B O 1
ATOM 1616 N N . ARG B 1 67 ? 9.922 17.844 15.523 1 60.22 67 ARG B N 1
ATOM 1617 C CA . ARG B 1 67 ? 10.125 18.703 14.367 1 60.22 67 ARG B CA 1
ATOM 1618 C C . ARG B 1 67 ? 9.156 19.875 14.375 1 60.22 67 ARG B C 1
ATOM 1620 O O . ARG B 1 67 ? 9.203 20.734 13.5 1 60.22 67 ARG B O 1
ATOM 1627 N N . HIS B 1 68 ? 8.25 19.922 15.305 1 55.59 68 HIS B N 1
ATOM 1628 C CA . HIS B 1 68 ? 7.32 21.031 15.367 1 55.59 68 HIS B CA 1
ATOM 1629 C C . HIS B 1 68 ? 8.062 22.375 15.305 1 55.59 68 HIS B C 1
ATOM 1631 O O . HIS B 1 68 ? 8.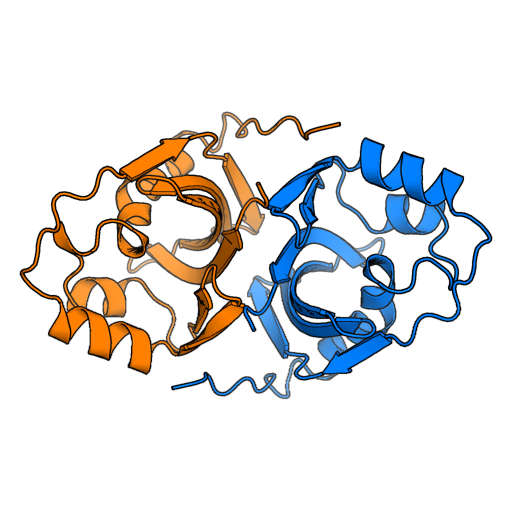953 22.625 16.125 1 55.59 68 HIS B O 1
ATOM 1637 N N . GLY B 1 69 ? 8.078 22.953 14.125 1 52.31 69 GLY B N 1
ATOM 1638 C CA . GLY B 1 69 ? 8.57 24.312 13.984 1 52.31 69 GLY B CA 1
ATOM 1639 C C . GLY B 1 69 ? 9.57 24.469 12.844 1 52.31 69 GLY B C 1
ATOM 1640 O O . GLY B 1 69 ? 9.969 25.594 12.516 1 52.31 69 GLY B O 1
ATOM 1641 N N . HIS B 1 70 ? 10.133 23.344 12.469 1 52.19 70 HIS B N 1
ATOM 1642 C CA . HIS B 1 70 ? 11.133 23.641 11.453 1 52.19 70 HIS B CA 1
ATOM 1643 C C . HIS B 1 70 ? 10.555 23.516 10.047 1 52.19 70 HIS B C 1
ATOM 1645 O O . HIS B 1 70 ? 10.039 22.453 9.68 1 52.19 70 HIS B O 1
ATOM 1651 N N . ILE B 1 71 ? 10.016 24.641 9.594 1 51 71 ILE B N 1
ATOM 1652 C CA . ILE B 1 71 ? 9.586 24.719 8.203 1 51 71 ILE B CA 1
ATOM 1653 C C . ILE B 1 71 ? 10.805 24.609 7.285 1 51 71 ILE B C 1
ATOM 1655 O O . ILE B 1 71 ? 11.68 25.484 7.312 1 51 71 ILE B O 1
ATOM 1659 N N . GLY B 1 72 ? 11.172 23.438 7.07 1 53.38 72 GLY B N 1
ATOM 1660 C CA . GLY B 1 72 ? 12.258 23.484 6.102 1 53.38 72 GLY B CA 1
ATOM 1661 C C . GLY B 1 72 ? 11.812 23.938 4.727 1 53.38 72 GLY B C 1
ATOM 1662 O O . GLY B 1 72 ? 10.609 23.984 4.441 1 53.38 72 GLY B O 1
ATOM 1663 N N . ASP B 1 73 ? 12.633 24.75 4.086 1 55.56 73 ASP B N 1
ATOM 1664 C CA . ASP B 1 73 ? 12.539 25.359 2.768 1 55.56 73 ASP B CA 1
ATOM 1665 C C . ASP B 1 73 ? 12.461 24.312 1.671 1 55.56 73 ASP B C 1
ATOM 1667 O O . ASP B 1 73 ? 12.625 24.609 0.489 1 55.56 73 ASP B O 1
ATOM 1671 N N . ALA B 1 74 ? 12.102 23.125 2.16 1 60.25 74 ALA B N 1
ATOM 1672 C CA . ALA B 1 74 ? 12.305 22.172 1.071 1 60.25 74 ALA B CA 1
ATOM 1673 C C . ALA B 1 74 ? 11.133 22.188 0.101 1 60.25 74 ALA B C 1
ATOM 1675 O O . ALA B 1 74 ? 9.977 22.297 0.518 1 60.25 74 ALA B O 1
ATOM 1676 N N . PHE B 1 75 ? 11.453 22.312 -1.16 1 66.12 75 PHE B N 1
ATOM 1677 C CA . PHE B 1 75 ? 10.508 22.203 -2.268 1 66.12 75 PHE B CA 1
ATOM 1678 C C . PHE B 1 75 ? 9.859 20.828 -2.295 1 66.12 75 PHE B C 1
ATOM 1680 O O . PHE B 1 75 ? 10.539 19.812 -2.119 1 66.12 75 PHE B O 1
ATOM 1687 N N . TRP B 1 76 ? 8.531 20.781 -2.121 1 80.12 76 TRP B N 1
ATOM 1688 C CA . TRP B 1 76 ? 7.836 19.516 -2.367 1 80.12 76 TRP B CA 1
ATOM 1689 C C . TRP B 1 76 ? 6.719 19.703 -3.389 1 80.12 76 TRP B C 1
ATOM 1691 O O . TRP B 1 76 ? 6.066 20.75 -3.42 1 80.12 76 TRP B O 1
ATOM 1701 N N . GLN B 1 77 ? 6.613 18.75 -4.316 1 88.75 77 GLN B N 1
ATOM 1702 C CA . GLN B 1 77 ? 5.566 18.734 -5.336 1 88.75 77 GLN B CA 1
ATOM 1703 C C . GLN B 1 77 ? 4.926 17.344 -5.445 1 88.75 77 GLN B C 1
ATOM 1705 O O . GLN B 1 77 ? 5.625 16.344 -5.492 1 88.75 77 GLN B O 1
ATOM 1710 N N . THR B 1 78 ? 3.602 17.344 -5.402 1 92.88 78 THR B N 1
ATOM 1711 C CA . THR B 1 78 ? 2.875 16.109 -5.645 1 92.88 78 THR B CA 1
ATOM 1712 C C . THR B 1 78 ? 2.275 16.094 -7.051 1 92.88 78 THR B C 1
ATOM 1714 O O . THR B 1 78 ? 1.888 17.141 -7.57 1 92.88 78 THR B O 1
ATOM 1717 N N . SER B 1 79 ? 2.268 14.945 -7.691 1 94.38 79 SER B N 1
ATOM 1718 C CA . SER B 1 79 ? 1.62 14.773 -8.992 1 94.38 79 SER B CA 1
ATOM 1719 C C . SER B 1 79 ? 1.021 13.375 -9.125 1 94.38 79 SER B C 1
ATOM 1721 O O . SER B 1 79 ? 1.221 12.523 -8.258 1 94.38 79 SER B O 1
ATOM 1723 N N . ASP B 1 80 ? 0.128 13.18 -10.094 1 95.38 80 ASP B N 1
ATOM 1724 C CA . ASP B 1 80 ? -0.426 11.883 -10.477 1 95.38 80 ASP B CA 1
ATOM 1725 C C . ASP B 1 80 ? -1.274 11.297 -9.352 1 95.38 80 ASP B C 1
ATOM 1727 O O . ASP B 1 80 ? -1.237 10.086 -9.102 1 95.38 80 ASP B O 1
ATOM 1731 N N . LEU B 1 81 ? -1.941 12.18 -8.664 1 96.5 81 LEU B N 1
ATOM 1732 C CA . LEU B 1 81 ? -2.805 11.68 -7.598 1 96.5 81 LEU B CA 1
ATOM 1733 C C . LEU B 1 81 ? -3.949 10.852 -8.164 1 96.5 81 LEU B C 1
ATOM 1735 O O . LEU B 1 81 ? -4.602 11.258 -9.133 1 96.5 81 LEU B O 1
ATOM 1739 N N . ARG B 1 82 ? -4.125 9.695 -7.602 1 97.94 82 ARG B N 1
ATOM 1740 C CA . ARG B 1 82 ? -5.234 8.82 -7.965 1 97.94 82 ARG B CA 1
ATOM 1741 C C . ARG B 1 82 ? -5.93 8.273 -6.727 1 97.94 82 ARG B C 1
ATOM 1743 O O . ARG B 1 82 ? -5.273 7.812 -5.789 1 97.94 82 ARG B O 1
ATOM 1750 N N . CYS B 1 83 ? -7.207 8.398 -6.77 1 98.56 83 CYS B N 1
ATOM 1751 C CA . CYS B 1 83 ? -8.047 7.82 -5.73 1 98.56 83 CYS B CA 1
ATOM 1752 C C . CYS B 1 83 ? -8.836 6.629 -6.27 1 98.56 83 CYS B C 1
ATOM 1754 O O . CYS B 1 83 ? -9.492 6.73 -7.305 1 98.56 83 CYS B O 1
ATOM 1756 N N . GLN B 1 84 ? -8.75 5.531 -5.582 1 98.5 84 GLN B N 1
ATOM 1757 C CA . GLN B 1 84 ? -9.453 4.309 -5.934 1 98.5 84 GLN B CA 1
ATOM 1758 C C . GLN B 1 84 ? -10.211 3.744 -4.734 1 98.5 84 GLN B C 1
ATOM 1760 O O . GLN B 1 84 ? -9.656 3.641 -3.637 1 98.5 84 GLN B O 1
ATOM 1765 N N . ALA B 1 85 ? -11.469 3.379 -4.988 1 98.38 85 ALA B N 1
ATOM 1766 C CA . ALA B 1 85 ? -12.227 2.742 -3.91 1 98.38 85 ALA B CA 1
ATOM 1767 C C . ALA B 1 85 ? -11.789 1.291 -3.723 1 98.38 85 ALA B C 1
ATOM 1769 O O . ALA B 1 85 ? -11.766 0.515 -4.68 1 98.38 85 ALA B O 1
ATOM 1770 N N . ILE B 1 86 ? -11.422 0.948 -2.537 1 98.5 86 ILE B N 1
ATOM 1771 C CA . ILE B 1 86 ? -11.164 -0.438 -2.166 1 98.5 86 ILE B CA 1
ATOM 1772 C C . ILE B 1 86 ? -12.469 -1.113 -1.747 1 98.5 86 ILE B C 1
ATOM 1774 O O . ILE B 1 86 ? -12.781 -2.219 -2.199 1 98.5 86 ILE B O 1
ATOM 1778 N N . ALA B 1 87 ? -13.188 -0.506 -0.897 1 98.31 87 ALA B N 1
ATOM 1779 C CA . ALA B 1 87 ? -14.477 -0.87 -0.308 1 98.31 87 ALA B CA 1
ATOM 1780 C C . ALA B 1 87 ? -15.258 0.371 0.113 1 98.31 87 ALA B C 1
ATOM 1782 O O . ALA B 1 87 ? -14.727 1.485 0.077 1 98.31 87 ALA B O 1
ATOM 1783 N N . PRO B 1 88 ? -16.547 0.144 0.387 1 97.88 88 PRO B N 1
ATOM 1784 C CA . PRO B 1 88 ? -17.25 1.327 0.876 1 97.88 88 PRO B CA 1
ATOM 1785 C C . PRO B 1 88 ? -16.484 2.061 1.978 1 97.88 88 PRO B C 1
ATOM 1787 O O . PRO B 1 88 ? -16.047 1.439 2.945 1 97.88 88 PRO B O 1
ATOM 1790 N N . ASP B 1 89 ? -16.203 3.342 1.788 1 98.44 89 ASP B N 1
ATOM 1791 C CA . ASP B 1 89 ? -15.609 4.285 2.734 1 98.44 89 ASP B CA 1
ATOM 1792 C C . ASP B 1 89 ? -14.125 4 2.939 1 98.44 89 ASP B C 1
ATOM 1794 O O 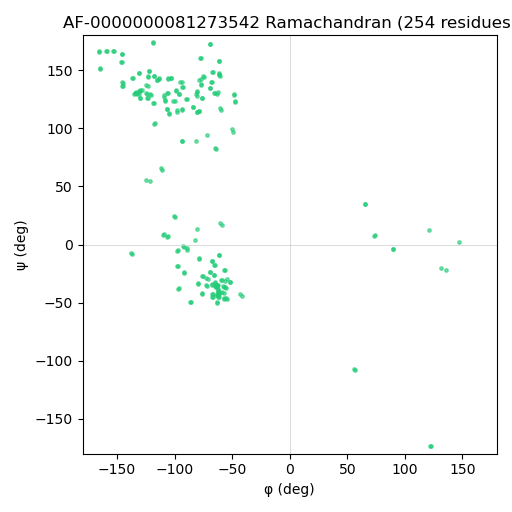. ASP B 1 89 ? -13.516 4.492 3.893 1 98.44 89 ASP B O 1
ATOM 1798 N N . ASN B 1 90 ? -13.562 3.111 2.178 1 98.81 90 ASN B N 1
ATOM 1799 C CA . ASN B 1 90 ? -12.133 2.814 2.201 1 98.81 90 ASN B CA 1
ATOM 1800 C C . ASN B 1 90 ? -11.492 3.061 0.842 1 98.81 90 ASN B C 1
ATOM 1802 O O . ASN B 1 90 ? -11.953 2.543 -0.175 1 98.81 90 ASN B O 1
ATOM 1806 N N . TYR B 1 91 ? -10.391 3.83 0.828 1 98.81 91 TYR B N 1
ATOM 1807 C CA . TYR B 1 91 ? -9.836 4.309 -0.433 1 98.81 91 TYR B CA 1
ATOM 1808 C C . TYR B 1 91 ? -8.32 4.164 -0.451 1 98.81 91 TYR B C 1
ATOM 1810 O O . TYR B 1 91 ? -7.652 4.375 0.567 1 98.81 91 TYR B O 1
ATOM 1818 N N . LEU B 1 92 ? -7.797 3.83 -1.595 1 98.81 92 LEU B N 1
ATOM 1819 C CA . LEU B 1 92 ? -6.363 3.875 -1.874 1 98.81 92 LEU B CA 1
ATOM 1820 C C . LEU B 1 92 ? -5.992 5.16 -2.604 1 98.81 92 LEU B C 1
ATOM 1822 O O . LEU B 1 92 ? -6.5 5.43 -3.697 1 98.81 92 LEU B O 1
ATOM 1826 N N . LEU B 1 93 ? -5.215 6.023 -1.982 1 98.69 93 LEU B N 1
ATOM 1827 C CA . LEU B 1 93 ? -4.641 7.203 -2.621 1 98.69 93 LEU B CA 1
ATOM 1828 C C . LEU B 1 93 ? -3.188 6.957 -3.016 1 98.69 93 LEU B C 1
ATOM 1830 O O . LEU B 1 93 ? -2.373 6.559 -2.18 1 98.69 93 LEU B O 1
ATOM 1834 N N . THR B 1 94 ? -2.875 7.125 -4.27 1 98.44 94 THR B N 1
ATOM 1835 C CA . THR B 1 94 ? -1.499 7.016 -4.738 1 98.44 94 THR B CA 1
ATOM 1836 C C . THR B 1 94 ? -1.054 8.305 -5.422 1 98.44 94 THR B C 1
ATOM 1838 O O . THR B 1 94 ? -1.876 9.039 -5.977 1 98.44 94 THR B O 1
ATOM 1841 N N . TYR B 1 95 ? 0.221 8.609 -5.344 1 97.44 95 TYR B N 1
ATOM 1842 C CA . TYR B 1 95 ? 0.752 9.812 -5.977 1 97.44 95 TYR B CA 1
ATOM 1843 C C . TYR B 1 95 ? 2.273 9.766 -6.055 1 97.44 95 TYR B C 1
ATOM 1845 O O . TYR B 1 95 ? 2.902 8.891 -5.453 1 97.44 95 TYR B O 1
ATOM 1853 N N . THR B 1 96 ? 2.768 10.656 -6.852 1 96.88 96 THR B N 1
ATOM 1854 C CA . THR B 1 96 ? 4.203 10.891 -6.934 1 96.88 96 THR B CA 1
ATOM 1855 C C . THR B 1 96 ? 4.605 12.102 -6.09 1 96.88 96 THR B C 1
ATOM 1857 O O . THR B 1 96 ? 3.924 13.125 -6.105 1 96.88 96 THR B O 1
ATOM 1860 N N . LEU B 1 97 ? 5.637 11.953 -5.297 1 95.25 97 LEU B N 1
ATOM 1861 C CA . LEU B 1 97 ? 6.164 13.031 -4.469 1 95.25 97 LEU B CA 1
ATOM 1862 C C . LEU B 1 97 ? 7.602 13.359 -4.855 1 95.25 97 LEU B C 1
ATOM 1864 O O . LEU B 1 97 ? 8.469 12.484 -4.852 1 95.25 97 LEU B O 1
ATOM 1868 N N . VAL B 1 98 ? 7.801 14.578 -5.215 1 93.12 98 VAL B N 1
ATOM 1869 C CA . VAL B 1 98 ? 9.148 15.07 -5.473 1 93.12 98 VAL B CA 1
ATOM 1870 C C . VAL B 1 98 ? 9.586 15.984 -4.332 1 93.12 98 VAL B C 1
ATOM 1872 O O . VAL B 1 98 ? 8.906 16.969 -4.008 1 93.12 98 VAL B O 1
ATOM 1875 N N . GLN B 1 99 ? 10.586 15.562 -3.672 1 87.25 99 GLN B N 1
ATOM 1876 C CA . GLN B 1 99 ? 11.242 16.359 -2.643 1 87.25 99 GLN B CA 1
ATOM 1877 C C . GLN B 1 99 ? 12.695 16.656 -3.018 1 87.25 99 GLN B C 1
ATOM 1879 O O . GLN B 1 99 ? 13.57 15.805 -2.848 1 87.25 99 GLN B O 1
ATOM 1884 N N . SER B 1 100 ? 12.844 17.891 -3.426 1 83.88 100 SER B N 1
ATOM 1885 C CA . SER B 1 100 ? 14.148 18.266 -3.943 1 83.88 100 SER B CA 1
ATOM 1886 C C . SER B 1 100 ? 14.578 17.344 -5.086 1 83.88 100 SER B C 1
ATOM 1888 O O . SER B 1 100 ? 13.984 17.359 -6.164 1 83.88 100 SER B O 1
ATOM 1890 N N . THR B 1 101 ? 15.57 16.438 -4.828 1 85.62 101 THR B N 1
ATOM 1891 C CA . THR B 1 101 ? 16.078 15.609 -5.91 1 85.62 101 THR B CA 1
ATOM 1892 C C . THR B 1 101 ? 15.578 14.18 -5.773 1 85.62 101 THR B C 1
ATOM 1894 O O . THR B 1 101 ? 15.945 13.305 -6.566 1 85.62 101 THR B O 1
ATOM 1897 N N . ARG B 1 102 ? 14.742 14.094 -4.836 1 91.81 102 ARG B N 1
ATOM 1898 C CA . ARG B 1 102 ? 14.258 12.75 -4.555 1 91.81 102 ARG B CA 1
ATOM 1899 C C . ARG B 1 102 ? 12.812 12.578 -5.012 1 91.81 102 ARG B C 1
ATOM 1901 O O . ARG B 1 102 ? 11.953 13.391 -4.68 1 91.81 102 ARG B O 1
ATOM 1908 N N . THR B 1 103 ? 12.586 11.547 -5.902 1 96.12 103 THR B N 1
ATOM 1909 C CA . THR B 1 103 ? 11.234 11.203 -6.324 1 96.12 103 THR B CA 1
ATOM 1910 C C . THR B 1 103 ? 10.773 9.906 -5.66 1 96.12 103 THR B C 1
ATOM 1912 O O . THR B 1 103 ? 11.523 8.93 -5.613 1 96.12 103 THR B O 1
ATOM 1915 N N . THR B 1 104 ? 9.562 9.938 -5.07 1 97.19 104 THR B N 1
ATOM 1916 C CA . THR B 1 104 ? 9.031 8.727 -4.457 1 97.19 104 THR B CA 1
ATOM 1917 C C . THR B 1 104 ? 7.594 8.484 -4.914 1 97.19 104 THR B C 1
ATOM 1919 O O . THR B 1 104 ? 6.887 9.414 -5.293 1 97.19 104 THR B O 1
ATOM 1922 N N . ARG B 1 105 ? 7.207 7.18 -5.023 1 98 105 ARG B N 1
ATOM 1923 C CA . ARG B 1 105 ? 5.82 6.746 -5.184 1 98 105 ARG B CA 1
ATOM 1924 C C . ARG B 1 105 ? 5.16 6.512 -3.828 1 98 105 ARG B C 1
ATOM 1926 O O . ARG B 1 105 ? 5.676 5.754 -3.004 1 98 105 ARG B O 1
ATOM 1933 N N . ARG B 1 106 ? 4.004 7.207 -3.627 1 98.19 106 ARG B N 1
ATOM 1934 C CA . ARG B 1 106 ? 3.344 7.133 -2.328 1 98.19 106 ARG B CA 1
ATOM 1935 C C . ARG B 1 106 ? 1.981 6.457 -2.445 1 98.19 106 ARG B C 1
ATOM 1937 O O . ARG B 1 106 ? 1.264 6.66 -3.428 1 98.19 106 ARG B O 1
ATOM 1944 N N . ALA B 1 107 ? 1.682 5.664 -1.438 1 98.69 107 ALA B N 1
ATOM 1945 C CA . ALA B 1 107 ? 0.378 5.016 -1.314 1 98.69 107 ALA B CA 1
ATOM 1946 C C . ALA B 1 107 ? -0.162 5.137 0.108 1 98.69 107 ALA B C 1
ATOM 1948 O O . ALA B 1 107 ? 0.555 4.871 1.075 1 98.69 107 ALA B O 1
ATOM 1949 N N . THR B 1 108 ? -1.383 5.57 0.228 1 98.5 108 THR B N 1
ATOM 1950 C CA . THR B 1 108 ? -2.059 5.684 1.515 1 98.5 108 THR B CA 1
ATOM 1951 C C . THR B 1 108 ? -3.439 5.035 1.46 1 98.5 108 THR B C 1
ATOM 1953 O O . THR B 1 108 ? -4.172 5.207 0.483 1 98.5 108 THR B O 1
ATOM 1956 N N . ILE B 1 109 ? -3.748 4.215 2.434 1 98.88 109 ILE B N 1
ATOM 1957 C 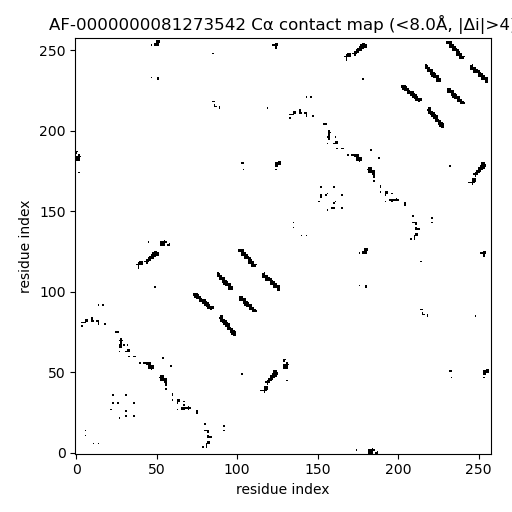CA . ILE B 1 109 ? -5.113 3.727 2.602 1 98.88 109 ILE B CA 1
ATOM 1958 C C . ILE B 1 109 ? -5.863 4.625 3.582 1 98.88 109 ILE B C 1
ATOM 1960 O O . ILE B 1 109 ? -5.504 4.707 4.758 1 98.88 109 ILE B O 1
ATOM 1964 N N . TRP B 1 110 ? -6.883 5.277 3.08 1 98.62 110 TRP B N 1
ATOM 1965 C CA . TRP B 1 110 ? -7.734 6.172 3.855 1 98.62 110 TRP B CA 1
ATOM 1966 C C . TRP B 1 110 ? -9.086 5.523 4.145 1 98.62 110 TRP B C 1
ATOM 1968 O O . TRP B 1 110 ? -9.656 4.855 3.279 1 98.62 110 TRP B O 1
ATOM 1978 N N . ARG B 1 111 ? -9.578 5.781 5.328 1 98.69 111 ARG B N 1
ATOM 1979 C CA . ARG B 1 111 ? -10.914 5.348 5.73 1 98.69 111 ARG B CA 1
ATOM 1980 C C . ARG B 1 111 ? -11.766 6.535 6.16 1 98.69 111 ARG B C 1
ATOM 1982 O O . ARG B 1 111 ? -11.336 7.348 6.984 1 98.69 111 ARG B O 1
ATOM 1989 N N . ARG B 1 112 ? -12.922 6.625 5.535 1 98.25 112 ARG B N 1
ATOM 1990 C CA . ARG B 1 112 ? -13.898 7.613 5.98 1 98.25 112 ARG B CA 1
ATOM 1991 C C . ARG B 1 112 ? -14.727 7.078 7.141 1 98.25 112 ARG B C 1
ATOM 1993 O O . ARG B 1 112 ? -15.406 6.055 7.008 1 98.25 112 ARG B O 1
ATOM 2000 N N . THR B 1 113 ? -14.648 7.715 8.281 1 97.69 113 THR B N 1
ATOM 2001 C CA . THR B 1 113 ? -15.422 7.324 9.453 1 97.69 113 THR B CA 1
ATOM 2002 C C . THR B 1 113 ? -16.359 8.453 9.883 1 97.69 113 THR B C 1
ATOM 2004 O O . THR B 1 113 ? -16.312 9.547 9.328 1 97.69 113 THR B O 1
ATOM 2007 N N . THR B 1 114 ? -17.203 8.188 10.852 1 96.19 114 THR B N 1
ATOM 2008 C CA . THR B 1 114 ? -18.109 9.195 11.383 1 96.19 114 THR B CA 1
ATOM 2009 C C . THR B 1 114 ? -17.328 10.305 12.086 1 96.19 114 THR B C 1
ATOM 2011 O O . THR B 1 114 ? -17.812 11.43 12.211 1 96.19 114 THR B O 1
ATOM 2014 N N . GLU B 1 115 ? -16.141 10.055 12.594 1 94.38 115 GLU B N 1
ATOM 2015 C CA . GLU B 1 115 ? -15.305 11.016 13.305 1 94.38 115 GLU B CA 1
ATOM 2016 C C . GLU B 1 115 ? -14.352 11.734 12.359 1 94.38 115 GLU B C 1
ATOM 2018 O O . GLU B 1 115 ? -13.578 12.602 12.789 1 94.38 115 GLU B O 1
ATOM 2023 N N . GLY B 1 116 ? -14.414 11.352 11.133 1 95.62 116 GLY B N 1
ATOM 2024 C CA . GLY B 1 116 ? -13.5 11.93 10.164 1 95.62 116 GLY B CA 1
ATOM 2025 C C . GLY B 1 116 ? -12.641 10.891 9.453 1 95.62 116 GLY B C 1
ATOM 2026 O O . GLY B 1 116 ? -12.836 9.688 9.641 1 95.62 116 GLY B O 1
ATOM 2027 N N . TRP B 1 117 ? -11.703 11.438 8.656 1 97.12 117 TRP B N 1
ATOM 2028 C CA . TRP B 1 117 ? -10.836 10.562 7.883 1 97.12 117 TRP B CA 1
ATOM 2029 C C . TRP B 1 117 ? -9.75 9.953 8.766 1 97.12 117 TRP B C 1
ATOM 2031 O O . TRP B 1 117 ? -9.172 10.633 9.609 1 97.12 117 TRP B O 1
ATOM 2041 N N . LYS B 1 118 ? -9.5 8.672 8.57 1 97.12 118 LYS B N 1
ATOM 2042 C CA . LYS B 1 118 ? -8.438 7.953 9.258 1 97.12 118 LYS B CA 1
ATOM 2043 C C . LYS B 1 118 ? -7.477 7.309 8.266 1 97.12 118 LYS B C 1
ATOM 2045 O O . LYS B 1 118 ? -7.898 6.82 7.211 1 97.12 118 LYS B O 1
ATOM 2050 N N . ILE B 1 119 ? -6.238 7.293 8.641 1 97.44 119 ILE B N 1
ATOM 2051 C CA . ILE B 1 119 ? -5.219 6.617 7.848 1 97.44 119 ILE B CA 1
ATOM 2052 C C . ILE B 1 119 ? -4.98 5.211 8.398 1 97.44 119 ILE B C 1
ATOM 2054 O O . ILE B 1 119 ? -4.746 5.039 9.602 1 97.44 119 ILE B O 1
ATOM 2058 N N . VAL B 1 120 ? -5.02 4.277 7.496 1 98.25 120 VAL B N 1
ATOM 2059 C CA . VAL B 1 120 ? -4.855 2.877 7.871 1 98.25 120 VAL B CA 1
ATOM 2060 C C . VAL B 1 120 ? -3.404 2.449 7.656 1 98.25 120 VAL B C 1
ATOM 2062 O O . VAL B 1 120 ? -2.832 1.737 8.484 1 98.25 120 VAL B O 1
ATOM 2065 N N . TYR B 1 121 ? -2.779 2.904 6.617 1 98.31 121 TYR B N 1
ATOM 2066 C CA . TYR B 1 121 ? -1.446 2.475 6.215 1 98.31 121 TYR B CA 1
ATOM 2067 C C . TYR B 1 121 ? -0.843 3.443 5.203 1 98.31 121 TYR B C 1
ATOM 2069 O O . TYR B 1 121 ? -1.568 4.094 4.449 1 98.31 121 TYR B O 1
ATOM 2077 N N . HIS B 1 122 ? 0.489 3.566 5.172 1 98.06 122 HIS B N 1
ATOM 2078 C CA . HIS B 1 122 ? 1.214 4.406 4.227 1 98.06 122 HIS B CA 1
ATOM 2079 C C . HIS B 1 122 ? 2.543 3.771 3.832 1 98.06 122 HIS B C 1
ATOM 2081 O O . HIS B 1 122 ? 3.217 3.164 4.668 1 98.06 122 HIS B O 1
ATOM 2087 N N . GLN B 1 123 ? 2.859 3.871 2.566 1 98.5 123 GLN B N 1
ATOM 2088 C CA . GLN B 1 123 ? 4.125 3.328 2.082 1 98.5 123 GLN B CA 1
ATOM 2089 C C . GLN B 1 123 ? 4.703 4.191 0.966 1 98.5 123 GLN B C 1
ATOM 2091 O O . GLN B 1 123 ? 3.967 4.68 0.106 1 98.5 123 GLN B O 1
ATOM 2096 N N . GLY B 1 124 ? 6 4.441 1.039 1 98.06 124 GLY B N 1
ATOM 2097 C CA . GLY B 1 124 ? 6.711 5.141 -0.02 1 98.06 124 GLY B CA 1
ATOM 2098 C C . GLY B 1 124 ? 7.801 4.301 -0.659 1 98.06 124 GLY B C 1
ATOM 2099 O O . GLY B 1 124 ? 8.422 3.469 0.005 1 98.06 124 GLY B O 1
ATOM 2100 N N . THR B 1 125 ? 7.992 4.469 -1.899 1 98.38 125 THR B N 1
ATOM 2101 C CA . THR B 1 125 ? 9.023 3.781 -2.664 1 98.38 125 THR B CA 1
ATOM 2102 C C . THR B 1 125 ? 9.836 4.773 -3.492 1 98.38 125 THR B C 1
ATOM 2104 O O . THR B 1 125 ? 9.281 5.512 -4.305 1 98.38 125 THR B O 1
ATOM 2107 N N . VAL B 1 126 ? 11.141 4.734 -3.324 1 97.75 126 VAL B N 1
ATOM 2108 C CA . VAL B 1 126 ? 12.016 5.617 -4.09 1 97.75 126 VAL B CA 1
ATOM 2109 C C . VAL B 1 126 ? 12.016 5.199 -5.555 1 97.75 126 VAL B C 1
ATOM 2111 O O . VAL B 1 126 ? 12.07 4.008 -5.867 1 97.75 126 VAL B O 1
ATOM 2114 N N . VAL B 1 127 ? 11.898 6.184 -6.41 1 97.06 127 VAL B N 1
ATOM 2115 C CA . VAL B 1 127 ? 12.117 5.922 -7.828 1 97.06 127 VAL B CA 1
ATOM 2116 C C . VAL B 1 127 ? 13.609 5.898 -8.125 1 97.06 127 VAL B C 1
ATOM 2118 O O . VAL B 1 127 ? 14.305 6.902 -7.941 1 97.06 127 VAL B O 1
ATOM 2121 N N . ALA B 1 128 ? 14.031 4.691 -8.508 1 88.44 128 ALA B N 1
ATOM 2122 C CA . ALA B 1 128 ? 15.453 4.527 -8.781 1 88.44 128 ALA B CA 1
ATOM 2123 C C . ALA B 1 128 ? 15.891 5.406 -9.953 1 88.44 128 ALA B C 1
ATOM 2125 O O . ALA B 1 128 ? 15.148 5.582 -10.914 1 88.44 128 ALA B O 1
ATOM 2126 N N . VAL B 1 129 ? 16.906 6.148 -9.773 1 73.81 129 VAL B N 1
ATOM 2127 C CA . VAL B 1 129 ? 17.516 6.977 -10.82 1 73.81 129 VAL B CA 1
ATOM 2128 C C . VAL B 1 129 ? 18.266 6.094 -11.805 1 73.81 129 VAL B C 1
ATOM 2130 O O . VAL B 1 129 ? 18.797 5.043 -11.43 1 73.81 129 VAL B O 1
#